Protein AF-A0A6M4H9U2-F1 (afdb_monomer_lite)

Secondary structure (DSSP, 8-state):
-HHHHHHHHHHHHHHHHHHTT---------PPPPPPP-PPPPPP----PPP---------PPPP-PPPPPP--------HHHHHHHHHHHHHHHHHHHHHHSTTT--SGGGGG-HHHHHHHHHHHHHTT-HHHHHHHHHHHHHH-S--HHHHHHHHHHHHHTT-HHHHHHHHHHHHHH-TT-TTHHHHHHHHHHHSTT-GGGTTS------------SSS---SS-----THHHHHHHHHHHHHHHHHHHTT--

InterPro domains:
  IPR019734 Tetratricopeptide repeat [PS50005] (115-148)

pLDDT: mean 75.55, std 18.14, range [43.56, 98.12]

Foldseek 3Di:
DVVVVVVVVVVVVVVVVVPPPPDDDDDDDDDDDDDDDPDDDDDDDDDDDDDDDDDDDDDDDDDDDDDDDDDDDDDDDDDVVVVVVVVVVVQVVQQVVCCVLPPPQANGLVSLQPVVSLLVSLVVCVVVVNLVSSLVSLVSSLVRYPDSVVSLLSSLVSCLVVLPLVVNVVSLVVCCVVCVPDPLNLVSLVSNCVSPPPPPSSVPRPPPPDPQPDDDDDDDDDDSDPDPPDCVVVVVVVVVVVVVVVVVVVVPVD

Organism: NCBI:txid2732487

Sequence (254 aa):
MQHLILLVTMGLLVWSLYREHGRQEVSSAKPAARPQPRVKAPAKAQPKAAPLQFQAKAPVAAAPTVAPPAPRVAAAAAPAAAAAKGDGMRTQLRDRYIAARFPGTVPSAAAFADTEGIVTIARLLFEEDRYDDAQELLQLAISLAPSPRPLELERLEITYLRRDADRYVMLARQFRDANPESREWEDIARLGRALAPGNVLFASGRNADRPHEHYGPWPHTPNWIHASWDLTNEVLATEFHQAMRDERQQGAVS

Radius of gyration: 30.15 Å; chains: 1; bounding box: 54×91×66 Å

Structure (mmCIF, N/CA/C/O backbone):
data_AF-A0A6M4H9U2-F1
#
_entry.id   AF-A0A6M4H9U2-F1
#
loop_
_atom_site.group_PDB
_atom_site.id
_atom_site.type_symbol
_atom_site.label_atom_id
_atom_site.label_alt_id
_atom_site.label_comp_id
_atom_site.label_asym_id
_atom_site.label_entity_id
_atom_site.label_seq_id
_atom_site.pdbx_PDB_ins_code
_atom_site.Cartn_x
_atom_site.Cartn_y
_atom_site.Cartn_z
_atom_site.occupancy
_atom_site.B_iso_or_equiv
_atom_site.auth_seq_id
_atom_site.auth_comp_id
_atom_site.auth_asym_id
_atom_site.auth_atom_id
_atom_site.pdbx_PDB_model_num
ATOM 1 N N . MET A 1 1 ? 15.610 40.217 -10.142 1.00 52.66 1 MET A N 1
ATOM 2 C CA . MET A 1 1 ? 15.316 40.111 -8.692 1.00 52.66 1 MET A CA 1
ATOM 3 C C . MET A 1 1 ? 14.012 40.793 -8.271 1.00 52.66 1 MET A C 1
ATOM 5 O O . MET A 1 1 ? 13.264 40.156 -7.547 1.00 52.66 1 MET A O 1
ATOM 9 N N . GLN A 1 2 ? 13.681 42.014 -8.719 1.00 49.41 2 GLN A N 1
ATOM 10 C CA . GLN A 1 2 ? 12.483 42.744 -8.242 1.00 49.41 2 GLN A CA 1
ATOM 11 C C . GLN A 1 2 ? 11.140 41.989 -8.381 1.00 49.41 2 GLN A C 1
ATOM 13 O O . GLN A 1 2 ? 10.320 42.056 -7.471 1.00 49.41 2 GLN A O 1
ATOM 18 N N . HIS A 1 3 ? 10.928 41.206 -9.448 1.00 50.88 3 HIS A N 1
ATOM 19 C CA . HIS A 1 3 ? 9.675 40.452 -9.639 1.00 50.88 3 HIS A CA 1
ATOM 20 C C . HIS A 1 3 ? 9.406 39.359 -8.588 1.00 50.88 3 HIS A C 1
ATOM 22 O O . HIS A 1 3 ? 8.249 39.012 -8.374 1.00 50.88 3 HIS A O 1
ATOM 28 N N . LEU A 1 4 ? 10.433 38.840 -7.902 1.00 52.44 4 LEU A N 1
ATOM 29 C CA . LEU A 1 4 ? 10.242 37.806 -6.875 1.00 52.44 4 LEU A CA 1
ATOM 30 C C . LEU A 1 4 ? 9.614 38.382 -5.592 1.00 52.44 4 LEU A C 1
ATOM 32 O O . LEU A 1 4 ? 8.864 37.700 -4.904 1.00 52.44 4 LEU A O 1
ATOM 36 N N . ILE A 1 5 ? 9.893 39.655 -5.289 1.00 64.69 5 ILE A N 1
ATOM 37 C CA . ILE A 1 5 ? 9.441 40.328 -4.062 1.00 64.69 5 ILE A CA 1
ATOM 38 C C . ILE A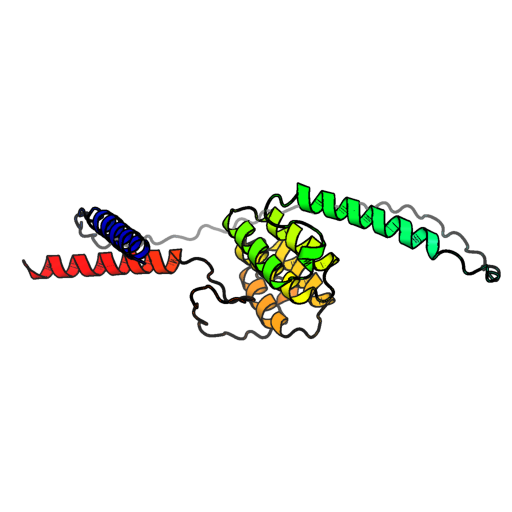 1 5 ? 7.929 40.613 -4.117 1.00 64.69 5 ILE A C 1
ATOM 40 O O . ILE A 1 5 ? 7.240 40.470 -3.111 1.00 64.69 5 ILE A O 1
ATOM 44 N N . LEU A 1 6 ? 7.399 40.949 -5.300 1.00 62.47 6 LEU A N 1
ATOM 45 C CA . LEU A 1 6 ? 5.976 41.261 -5.508 1.00 62.47 6 LEU A CA 1
ATOM 46 C C . LEU A 1 6 ? 5.038 40.050 -5.367 1.00 62.47 6 LEU A C 1
ATOM 48 O O . LEU A 1 6 ? 3.893 40.210 -4.952 1.00 62.47 6 LEU A O 1
ATOM 52 N N . LEU A 1 7 ? 5.506 38.839 -5.687 1.00 63.00 7 LEU A N 1
ATOM 53 C CA . LEU A 1 7 ? 4.701 37.622 -5.523 1.00 63.00 7 LEU A CA 1
ATOM 54 C C . LEU A 1 7 ? 4.552 37.227 -4.046 1.00 63.00 7 LEU A C 1
ATOM 56 O O . LEU A 1 7 ? 3.473 36.814 -3.625 1.00 63.00 7 LEU A O 1
ATOM 60 N N . VAL A 1 8 ? 5.605 37.416 -3.243 1.00 68.25 8 VAL A N 1
ATOM 61 C CA . VAL A 1 8 ? 5.580 37.117 -1.801 1.00 68.25 8 VAL A CA 1
ATOM 62 C C . VAL A 1 8 ? 4.642 38.069 -1.049 1.00 68.25 8 VAL A C 1
ATOM 64 O O . VAL A 1 8 ? 3.898 37.630 -0.172 1.00 68.25 8 VAL A O 1
ATOM 67 N N . THR A 1 9 ? 4.612 39.358 -1.405 1.00 71.19 9 THR A N 1
ATOM 68 C CA . THR A 1 9 ? 3.733 40.333 -0.737 1.00 71.19 9 THR A CA 1
ATOM 69 C C . THR A 1 9 ? 2.252 40.151 -1.079 1.00 71.19 9 THR A C 1
ATOM 71 O O . THR A 1 9 ? 1.417 40.329 -0.193 1.00 71.19 9 THR A O 1
ATOM 74 N N . MET A 1 10 ? 1.898 39.735 -2.304 1.00 67.25 10 MET A N 1
ATOM 75 C CA . MET A 1 10 ? 0.499 39.414 -2.633 1.00 67.25 10 MET A CA 1
ATOM 76 C C . MET A 1 10 ? -0.022 38.173 -1.897 1.00 67.25 10 MET A C 1
ATOM 78 O O . MET A 1 10 ? -1.156 38.195 -1.419 1.00 67.25 10 MET A O 1
ATOM 82 N N . GLY A 1 11 ? 0.791 37.119 -1.755 1.00 66.38 11 GLY A N 1
ATOM 83 C CA . GLY A 1 11 ? 0.380 35.900 -1.044 1.00 66.38 11 GLY A CA 1
ATOM 84 C C . GLY A 1 11 ? 0.006 36.156 0.422 1.00 66.38 11 GLY A C 1
ATOM 85 O O . GLY A 1 11 ? -1.010 35.657 0.905 1.00 66.38 11 GLY A O 1
ATOM 86 N N . LEU A 1 12 ? 0.778 37.003 1.111 1.00 69.31 12 LEU A N 1
ATOM 87 C CA . LEU A 1 12 ? 0.527 37.375 2.508 1.00 69.31 12 LEU A CA 1
ATOM 88 C C . LEU A 1 12 ? -0.763 38.193 2.691 1.00 69.31 12 LEU A C 1
ATOM 90 O O . LEU A 1 12 ? -1.479 37.994 3.671 1.00 69.31 12 LEU A O 1
ATOM 94 N N . LEU A 1 13 ? -1.093 39.074 1.741 1.00 68.75 13 LEU A N 1
ATOM 95 C CA . LEU A 1 13 ? -2.306 39.900 1.790 1.00 68.75 13 LEU A CA 1
ATOM 96 C C . LEU A 1 13 ? -3.590 39.073 1.612 1.00 68.75 13 LEU A C 1
ATOM 98 O O . LEU A 1 13 ? -4.557 39.276 2.346 1.00 68.75 13 LEU A O 1
ATOM 102 N N . VAL A 1 14 ? -3.584 38.104 0.690 1.00 70.25 14 VAL A N 1
ATOM 103 C CA . VAL A 1 14 ? -4.721 37.187 0.483 1.00 70.25 14 VAL A CA 1
ATOM 104 C C . VAL A 1 14 ? -4.928 36.283 1.703 1.00 70.25 14 VAL A C 1
ATOM 106 O O . VAL A 1 14 ? -6.061 36.091 2.141 1.00 70.25 14 VAL A O 1
ATOM 109 N N . TRP A 1 15 ? -3.843 35.781 2.303 1.00 65.69 15 TRP A N 1
ATOM 110 C CA . TRP A 1 15 ? -3.923 34.946 3.505 1.00 65.69 15 TRP A CA 1
ATOM 111 C C . TRP A 1 15 ? -4.433 35.714 4.736 1.00 65.69 15 TRP A C 1
ATOM 113 O O . TRP A 1 15 ? -5.201 35.163 5.525 1.00 65.69 15 TRP A O 1
ATOM 123 N N . SER A 1 16 ? -4.077 36.998 4.874 1.00 68.94 16 SER A N 1
ATOM 124 C CA . SER A 1 16 ? -4.585 37.850 5.958 1.00 68.94 16 SER A CA 1
ATOM 125 C C . SER A 1 16 ? -6.103 38.039 5.879 1.00 68.94 16 SER A C 1
ATOM 127 O O . SER A 1 16 ? -6.790 37.870 6.883 1.00 68.94 16 SER A O 1
ATOM 129 N N . LEU A 1 17 ? -6.640 38.328 4.688 1.00 63.38 17 LEU A N 1
ATOM 130 C CA . LEU A 1 17 ? -8.075 38.582 4.496 1.00 63.38 17 LEU A CA 1
ATOM 131 C C . LEU A 1 17 ? -8.948 37.336 4.711 1.00 63.38 17 LEU A C 1
ATOM 133 O O . LEU A 1 17 ? -10.083 37.454 5.167 1.00 63.38 17 LEU A O 1
ATOM 137 N N . TYR A 1 18 ? -8.429 36.136 4.431 1.00 66.50 18 TYR A N 1
ATOM 138 C CA . TYR A 1 18 ? -9.185 34.892 4.628 1.00 66.50 18 TYR A CA 1
ATOM 139 C C . TYR A 1 18 ? -9.346 34.510 6.110 1.00 66.50 18 TYR A C 1
ATOM 141 O O . TYR A 1 18 ? -10.274 33.791 6.478 1.00 66.50 18 TYR A O 1
ATOM 149 N N . ARG A 1 19 ? -8.452 34.994 6.982 1.00 63.16 19 ARG A N 1
ATOM 150 C CA . ARG A 1 19 ? -8.418 34.636 8.408 1.00 63.16 19 ARG A CA 1
ATOM 151 C C . ARG A 1 19 ? -9.437 35.398 9.263 1.00 63.16 19 ARG A C 1
ATOM 153 O O . ARG A 1 19 ? -9.793 34.932 10.342 1.00 63.16 19 ARG A O 1
ATOM 160 N N . GLU A 1 20 ? -9.897 36.557 8.802 1.00 52.38 20 GLU A N 1
ATOM 161 C CA . GLU A 1 20 ? -10.636 37.522 9.630 1.00 52.38 20 GLU A CA 1
ATOM 162 C C . GLU A 1 20 ? -12.164 37.298 9.638 1.00 52.38 20 GLU A C 1
ATOM 164 O O . GLU A 1 20 ? -12.862 37.787 10.520 1.00 52.38 20 GLU A O 1
ATOM 169 N N . HIS A 1 21 ? -12.694 36.494 8.707 1.00 58.19 21 HIS A N 1
ATOM 170 C CA . HIS A 1 21 ? -14.138 36.243 8.558 1.00 58.19 21 HIS A CA 1
ATOM 171 C C . HIS A 1 21 ? -14.695 35.039 9.350 1.00 58.19 21 HIS A C 1
ATOM 173 O O . HIS A 1 21 ? -15.897 34.787 9.309 1.00 58.19 21 HIS A O 1
ATOM 179 N N . GLY A 1 22 ? -13.856 34.291 10.076 1.00 48.19 22 GLY A N 1
ATOM 180 C CA . GLY A 1 22 ? -14.219 32.995 10.676 1.00 48.19 22 GLY A CA 1
ATOM 181 C C . GLY A 1 22 ? -14.873 33.009 12.068 1.00 48.19 22 GLY A C 1
ATOM 182 O O . GLY A 1 22 ? -15.027 31.941 12.654 1.00 48.19 22 GLY A O 1
ATOM 183 N N . ARG A 1 23 ? -15.218 34.172 12.644 1.00 45.62 23 ARG A N 1
ATOM 184 C CA . ARG A 1 23 ? -15.763 34.277 14.016 1.00 45.62 23 ARG A CA 1
ATOM 185 C C . ARG A 1 23 ? -17.111 35.005 14.061 1.00 45.62 23 ARG A C 1
ATOM 187 O O . ARG A 1 23 ? -17.163 36.230 14.119 1.00 45.62 23 ARG A O 1
ATOM 194 N N . GLN A 1 24 ? -18.194 34.232 14.122 1.00 43.56 24 GLN A N 1
ATOM 195 C CA . GLN A 1 24 ? -19.463 34.656 14.722 1.00 43.56 24 GLN A CA 1
ATOM 196 C C . GLN A 1 24 ? -19.909 33.626 15.763 1.00 43.56 24 GLN A C 1
ATOM 198 O O . GLN A 1 24 ? -19.652 32.431 15.626 1.00 43.56 24 GLN A O 1
ATOM 203 N N . GLU A 1 25 ? -20.501 34.123 16.845 1.00 52.88 25 GLU A N 1
ATOM 204 C CA . GLU A 1 25 ? -20.667 33.397 18.104 1.00 52.88 25 GLU A CA 1
ATOM 205 C C . GLU A 1 25 ? -21.877 32.452 18.096 1.00 52.88 25 GLU A C 1
ATOM 207 O O . GLU A 1 25 ? -22.944 32.792 17.583 1.00 52.88 25 GLU A O 1
ATOM 212 N N . VAL A 1 26 ? -21.746 31.297 18.757 1.00 53.59 26 VAL A N 1
ATOM 213 C CA . VAL A 1 26 ? -22.886 30.441 19.117 1.00 53.59 26 VAL A CA 1
ATOM 214 C C . VAL A 1 26 ? -23.050 30.471 20.635 1.00 53.59 26 VAL A C 1
ATOM 216 O O . VAL A 1 26 ? -22.169 30.049 21.375 1.00 53.59 26 VAL A O 1
ATOM 219 N N . SER A 1 27 ? -24.180 31.011 21.091 1.00 55.47 27 SER A N 1
ATOM 220 C CA . SER A 1 27 ? -24.455 31.309 22.502 1.00 55.47 27 SER A CA 1
ATOM 221 C C . SER A 1 27 ? -24.623 30.048 23.371 1.00 55.47 27 SER A C 1
ATOM 223 O O . SER A 1 27 ? -25.424 29.164 23.053 1.00 55.47 27 SER A O 1
ATOM 225 N N . SER A 1 28 ? -23.901 29.982 24.495 1.00 46.66 28 SER A N 1
ATOM 226 C CA . SER A 1 28 ? -23.882 28.836 25.416 1.00 46.66 28 SER A CA 1
ATOM 227 C C . SER A 1 28 ? -25.187 28.682 26.217 1.00 46.66 28 SER A C 1
ATOM 229 O O . SER A 1 28 ? -25.465 29.433 27.154 1.00 46.66 28 SER A O 1
ATOM 231 N N . ALA A 1 29 ? -25.966 27.635 25.923 1.00 53.38 29 ALA A N 1
ATOM 232 C CA . ALA A 1 29 ? -27.107 27.222 26.742 1.00 53.38 29 ALA A CA 1
ATOM 233 C C . ALA A 1 29 ? -26.699 26.144 27.768 1.00 53.38 29 ALA A C 1
ATOM 235 O O . ALA A 1 29 ? -26.270 25.051 27.407 1.00 53.38 29 ALA A O 1
ATOM 236 N N . LYS A 1 30 ? -26.866 26.439 29.063 1.00 63.97 30 LYS A N 1
ATOM 237 C CA . LYS A 1 30 ? -26.451 25.595 30.202 1.00 63.97 30 LYS A CA 1
ATOM 238 C C . LYS A 1 30 ? -27.239 24.267 30.285 1.00 63.97 30 LYS A C 1
ATOM 240 O O . LYS A 1 30 ? -28.425 24.308 30.620 1.00 63.97 30 LYS A O 1
ATOM 245 N N . PRO A 1 31 ? -26.622 23.084 30.080 1.00 52.78 31 PRO A N 1
ATOM 246 C CA . PRO A 1 31 ? -27.330 21.810 30.179 1.00 52.78 31 PRO A CA 1
ATOM 247 C C . PRO A 1 31 ? -27.487 21.360 31.641 1.00 52.78 31 PRO A C 1
ATOM 249 O O . PRO A 1 31 ? -26.519 21.255 32.395 1.00 52.78 31 PRO A O 1
ATOM 252 N N . ALA A 1 32 ? -28.722 21.060 32.045 1.00 59.41 32 ALA A N 1
ATOM 253 C CA . ALA A 1 32 ? -29.024 20.477 33.351 1.00 59.41 32 ALA A CA 1
ATOM 254 C C . ALA A 1 32 ? -28.696 18.970 33.397 1.00 59.41 32 ALA A C 1
ATOM 256 O O . ALA A 1 32 ? -28.807 18.262 32.394 1.00 59.41 32 ALA A O 1
ATOM 257 N N . ALA A 1 33 ? -28.327 18.468 34.579 1.00 58.69 33 ALA A N 1
ATOM 258 C CA . ALA A 1 33 ? -27.963 17.067 34.785 1.00 58.69 33 ALA A CA 1
ATOM 259 C C . ALA A 1 33 ? -29.121 16.110 34.438 1.00 58.69 33 ALA A C 1
ATOM 261 O O . ALA A 1 33 ? -30.217 16.213 34.990 1.00 58.69 33 ALA A O 1
ATOM 262 N N . ARG A 1 34 ? -28.867 15.150 33.539 1.00 59.22 34 ARG A N 1
ATOM 263 C CA . ARG A 1 34 ? -29.863 14.171 33.080 1.00 59.22 34 ARG A CA 1
ATOM 264 C C . ARG A 1 34 ? -29.696 12.841 33.838 1.00 59.22 34 ARG A C 1
ATOM 266 O O . ARG A 1 34 ? -28.593 12.296 33.832 1.00 59.22 34 ARG A O 1
ATOM 273 N N . PRO A 1 35 ? -30.746 12.290 34.476 1.00 58.34 35 PRO A N 1
ATOM 274 C CA . PRO A 1 35 ? -30.651 11.011 35.180 1.00 58.34 35 PRO A CA 1
ATOM 275 C C . PRO A 1 35 ? -30.477 9.843 34.196 1.00 58.34 35 PRO A C 1
ATOM 277 O O . PRO A 1 35 ? -31.103 9.817 33.134 1.00 58.34 35 PRO A O 1
ATOM 280 N N . GLN A 1 36 ? -29.644 8.860 34.553 1.00 52.31 36 GLN A N 1
ATOM 281 C CA . GLN A 1 36 ? -29.391 7.695 33.699 1.00 52.31 36 GLN A CA 1
ATOM 282 C C . GLN A 1 36 ? -30.606 6.745 33.644 1.00 52.31 36 GLN A C 1
ATOM 284 O O . GLN A 1 36 ? -31.145 6.380 34.695 1.00 52.31 36 GLN A O 1
ATOM 289 N N . PRO A 1 37 ? -31.017 6.267 32.454 1.00 58.91 37 PRO A N 1
ATOM 290 C CA . PRO A 1 37 ? -32.046 5.243 32.333 1.00 58.91 37 PRO A CA 1
ATOM 291 C C . PRO A 1 37 ? -31.487 3.861 32.702 1.00 58.91 37 PRO A C 1
ATOM 293 O O . PRO A 1 37 ? -30.583 3.328 32.061 1.00 58.91 37 PRO A O 1
ATOM 296 N N . ARG A 1 38 ? -32.072 3.244 33.733 1.00 56.81 38 ARG A N 1
ATOM 297 C CA . ARG A 1 38 ? -31.748 1.887 34.194 1.00 56.81 38 ARG A CA 1
ATOM 298 C C . ARG A 1 38 ? -32.278 0.842 33.201 1.00 56.81 38 ARG A C 1
ATOM 300 O O . ARG A 1 38 ? -33.416 0.388 33.327 1.00 56.81 38 ARG A O 1
ATOM 307 N N . VAL A 1 39 ? -31.465 0.466 32.212 1.00 58.78 39 VAL A N 1
ATOM 308 C CA . VAL A 1 39 ? -31.843 -0.520 31.184 1.00 58.78 39 VAL A CA 1
ATOM 309 C C . VAL A 1 39 ? -32.007 -1.910 31.813 1.00 58.78 39 VAL A C 1
ATOM 311 O O . VAL A 1 39 ? -31.070 -2.468 32.381 1.00 58.78 39 VAL A O 1
ATOM 314 N N . LYS A 1 40 ? -33.215 -2.477 31.720 1.00 60.28 40 LYS A N 1
ATOM 315 C CA . LYS A 1 40 ? -33.496 -3.870 32.102 1.00 60.28 40 LYS A CA 1
ATOM 316 C C . LYS A 1 40 ? -33.086 -4.800 30.958 1.00 60.28 40 LYS A C 1
ATOM 318 O O . LYS A 1 40 ? -33.445 -4.546 29.812 1.00 60.28 40 LYS A O 1
ATOM 323 N N . ALA A 1 41 ? -32.381 -5.883 31.273 1.00 54.72 41 ALA A N 1
ATOM 324 C CA . ALA A 1 41 ? -31.979 -6.883 30.286 1.00 54.72 41 ALA A CA 1
ATOM 325 C C . ALA A 1 41 ? -33.194 -7.667 29.737 1.00 54.72 41 ALA A C 1
ATOM 327 O O . ALA A 1 41 ? -33.978 -8.185 30.539 1.00 54.72 41 ALA A O 1
ATOM 328 N N . PRO A 1 42 ? -33.356 -7.801 28.406 1.00 59.78 42 PRO A N 1
ATOM 329 C CA . PRO A 1 42 ? -34.305 -8.734 27.807 1.00 59.78 42 PRO A CA 1
ATOM 330 C C . PRO A 1 42 ? -33.747 -10.167 27.758 1.00 59.78 42 PRO A C 1
ATOM 332 O O . PRO A 1 42 ? -32.539 -10.403 27.809 1.00 59.78 42 PRO A O 1
ATOM 335 N N . ALA A 1 43 ? -34.659 -11.137 27.700 1.00 51.88 43 ALA A N 1
ATOM 336 C CA . ALA A 1 43 ? -34.375 -12.554 27.905 1.00 51.88 43 ALA A CA 1
ATOM 337 C C . ALA A 1 43 ? -33.720 -13.264 26.704 1.00 51.88 43 ALA A C 1
ATOM 339 O O . ALA A 1 43 ? -33.822 -12.844 25.553 1.00 51.88 43 ALA A O 1
ATOM 340 N N . LYS A 1 44 ? -33.098 -14.413 26.997 1.00 56.03 44 LYS A N 1
ATOM 341 C CA . LYS A 1 44 ? -32.548 -15.359 26.016 1.00 56.03 44 LYS A CA 1
ATOM 342 C C . LYS A 1 44 ? -33.643 -15.879 25.074 1.00 56.03 44 LYS A C 1
ATOM 344 O O . LYS A 1 44 ? -34.603 -16.484 25.543 1.00 56.03 44 LYS A O 1
ATOM 349 N N . ALA A 1 45 ? -33.420 -15.779 23.766 1.00 53.34 45 ALA A N 1
ATOM 350 C CA . ALA A 1 45 ? -34.129 -16.560 22.755 1.00 53.34 45 ALA A CA 1
ATOM 351 C C . ALA A 1 45 ? -33.100 -17.324 21.905 1.00 53.34 45 ALA A C 1
ATOM 353 O O . ALA A 1 45 ? -32.335 -16.719 21.160 1.00 53.34 45 ALA A O 1
ATOM 354 N N . GLN A 1 46 ? -33.050 -18.652 22.048 1.00 55.72 46 GLN A N 1
ATOM 355 C CA . GLN A 1 46 ? -32.230 -19.524 21.201 1.00 55.72 46 GLN A CA 1
ATOM 356 C C . GLN A 1 46 ? -33.052 -19.986 19.986 1.00 55.72 46 GLN A C 1
ATOM 358 O O . GLN A 1 46 ? -34.030 -20.711 20.177 1.00 55.72 46 GLN A O 1
ATOM 363 N N . PRO A 1 47 ? -32.664 -19.653 18.742 1.00 58.44 47 PRO A N 1
ATOM 364 C CA . PRO A 1 47 ? -33.203 -20.319 17.565 1.00 58.44 47 PRO A CA 1
ATOM 365 C C . PRO A 1 47 ? -32.555 -21.704 17.411 1.00 58.44 47 PRO A C 1
ATOM 367 O O . PRO A 1 47 ? -31.346 -21.841 17.221 1.00 58.44 47 PRO A O 1
ATOM 370 N N . LYS A 1 48 ? -33.376 -22.754 17.489 1.00 60.19 48 LYS A N 1
ATOM 371 C CA . LYS A 1 48 ? -32.972 -24.151 17.285 1.00 60.19 48 LYS A CA 1
ATOM 372 C C . LYS A 1 48 ? -32.820 -24.436 15.784 1.00 60.19 48 LYS A C 1
ATOM 374 O O . LYS A 1 48 ? -33.777 -24.851 15.137 1.00 60.19 48 LYS A O 1
ATOM 379 N N . ALA A 1 49 ? -31.631 -24.199 15.231 1.00 53.62 49 ALA A N 1
ATOM 380 C CA . ALA A 1 49 ? -31.326 -24.531 13.839 1.00 53.62 49 ALA A CA 1
ATOM 381 C C . ALA A 1 49 ? -31.310 -26.058 13.621 1.00 53.62 49 ALA A C 1
ATOM 383 O O . ALA A 1 49 ? -30.700 -26.800 14.393 1.00 53.62 49 ALA A O 1
ATOM 384 N N . ALA A 1 50 ? -31.991 -26.528 12.573 1.00 65.75 50 ALA A N 1
ATOM 385 C CA . ALA A 1 50 ? -32.015 -27.938 12.191 1.00 65.75 50 ALA A CA 1
ATOM 386 C C . ALA A 1 50 ? -30.765 -28.316 11.365 1.00 65.75 50 ALA A C 1
ATOM 388 O O . ALA A 1 50 ? -30.291 -27.494 10.578 1.00 65.75 50 ALA A O 1
ATOM 389 N N . PRO A 1 51 ? -30.232 -29.546 11.495 1.00 64.12 51 PRO A N 1
ATOM 390 C CA . PRO A 1 51 ? -29.070 -29.979 10.726 1.00 64.12 51 PRO A CA 1
ATOM 391 C C . PRO A 1 51 ? -29.441 -30.282 9.265 1.00 64.12 51 PRO A C 1
ATOM 393 O O . PRO A 1 51 ? -30.191 -31.217 8.983 1.00 64.12 51 PRO A O 1
ATOM 396 N N . LEU A 1 52 ? -28.859 -29.530 8.328 1.00 57.94 52 LEU A N 1
ATOM 397 C CA . LEU A 1 52 ? -28.880 -29.861 6.901 1.00 57.94 52 LEU A CA 1
ATOM 398 C C . LEU A 1 52 ? -27.939 -31.044 6.632 1.00 57.94 52 LEU A C 1
ATOM 400 O O . LEU A 1 52 ? -26.717 -30.899 6.658 1.00 57.94 52 LEU A O 1
ATOM 404 N N . GLN A 1 53 ? -28.506 -32.221 6.363 1.00 62.19 53 GLN A N 1
ATOM 405 C CA . GLN A 1 53 ? -27.737 -33.399 5.960 1.00 62.19 53 GLN A CA 1
ATOM 406 C C . GLN A 1 53 ? -27.380 -33.326 4.468 1.00 62.19 53 GLN A C 1
ATOM 408 O O . GLN A 1 53 ? -28.208 -33.618 3.607 1.00 62.19 53 GLN A O 1
ATOM 413 N N . PHE A 1 54 ? -26.131 -32.983 4.153 1.00 53.47 54 PHE A N 1
ATOM 414 C CA . PHE A 1 54 ? -25.590 -33.131 2.801 1.00 53.47 54 PHE A CA 1
ATOM 415 C C . PHE A 1 54 ? -25.178 -34.589 2.548 1.00 53.47 54 PHE A C 1
ATOM 417 O O . PHE A 1 54 ? -24.153 -35.051 3.048 1.00 53.47 54 PHE A O 1
ATOM 424 N N . GLN A 1 55 ? -25.953 -35.316 1.738 1.00 59.09 55 GLN A N 1
ATOM 425 C CA . GLN A 1 55 ? -25.537 -36.623 1.220 1.00 59.09 55 GLN A CA 1
ATOM 426 C C . GLN A 1 55 ? -24.511 -36.448 0.091 1.00 59.09 55 GLN A C 1
ATOM 428 O O . GLN A 1 55 ? -24.865 -36.229 -1.067 1.00 59.09 55 GLN A O 1
ATOM 433 N N . ALA A 1 56 ? -23.225 -36.581 0.418 1.00 55.22 56 ALA A N 1
ATOM 434 C CA . ALA A 1 56 ? -22.158 -36.648 -0.574 1.00 55.22 56 ALA A CA 1
ATOM 435 C C . ALA A 1 56 ? -22.122 -38.040 -1.237 1.00 55.22 56 ALA A C 1
ATOM 437 O O . ALA A 1 56 ? -21.549 -38.990 -0.703 1.00 55.22 56 ALA A O 1
ATOM 438 N N . LYS A 1 57 ? -22.732 -38.170 -2.420 1.00 64.38 57 LYS A N 1
ATOM 439 C CA . LYS A 1 57 ? -22.658 -39.388 -3.242 1.00 64.38 57 LYS A CA 1
ATOM 440 C C . LYS A 1 57 ? -21.349 -39.402 -4.039 1.00 64.38 57 LYS A C 1
ATOM 442 O O . LYS A 1 57 ? -21.268 -38.796 -5.103 1.00 64.38 57 LYS A O 1
ATOM 447 N N . ALA A 1 58 ? -20.332 -40.092 -3.528 1.00 60.88 58 ALA A N 1
ATOM 448 C CA . ALA A 1 58 ? -19.043 -40.231 -4.204 1.00 60.88 58 ALA A CA 1
ATOM 449 C C . ALA A 1 58 ? -19.123 -41.195 -5.412 1.00 60.88 58 ALA A C 1
ATOM 451 O O . ALA A 1 58 ? -19.524 -42.349 -5.234 1.00 60.88 58 ALA A O 1
ATOM 452 N N . PRO A 1 59 ? -18.711 -40.784 -6.626 1.00 65.56 59 PRO A N 1
ATOM 453 C CA . PRO A 1 59 ? -18.401 -41.713 -7.704 1.00 65.56 59 PRO A CA 1
ATOM 454 C C . PRO A 1 59 ? -16.969 -42.244 -7.537 1.00 65.56 59 PRO A C 1
ATOM 456 O O . PRO A 1 59 ? -16.000 -41.487 -7.573 1.00 65.56 59 PRO A O 1
ATOM 459 N N . VAL A 1 60 ? -16.829 -43.560 -7.379 1.00 63.88 60 VAL A N 1
ATOM 460 C CA . VAL A 1 60 ? -15.526 -44.239 -7.396 1.00 63.88 60 VAL A CA 1
ATOM 461 C C . VAL A 1 60 ? -15.022 -44.287 -8.840 1.00 63.88 60 VAL A C 1
ATOM 463 O O . VAL A 1 60 ? -15.457 -45.126 -9.626 1.00 63.88 60 VAL A O 1
ATOM 466 N N . ALA A 1 61 ? -14.118 -43.375 -9.200 1.00 60.72 61 ALA A N 1
ATOM 467 C CA . ALA A 1 61 ? -13.394 -43.423 -10.468 1.00 60.72 61 ALA A CA 1
ATOM 468 C C . ALA A 1 61 ? -12.133 -44.289 -10.314 1.00 60.72 61 ALA A C 1
ATOM 470 O O . ALA A 1 61 ? -11.330 -44.075 -9.406 1.00 60.72 61 ALA A O 1
ATOM 471 N N . ALA A 1 62 ? -11.974 -45.282 -11.190 1.00 61.75 62 ALA A N 1
ATOM 472 C CA . ALA A 1 62 ? -10.855 -46.219 -11.146 1.00 61.75 62 ALA A CA 1
ATOM 473 C C . ALA A 1 62 ? -9.511 -45.538 -11.462 1.00 61.75 62 ALA A C 1
ATOM 475 O O . ALA A 1 62 ? -9.427 -44.674 -12.336 1.00 61.75 62 ALA A O 1
ATOM 476 N N . ALA A 1 63 ? -8.449 -45.965 -10.777 1.00 55.84 63 ALA A N 1
ATOM 477 C CA . ALA A 1 63 ? -7.097 -45.479 -11.025 1.00 55.84 63 ALA A CA 1
ATOM 478 C C . ALA A 1 63 ? -6.554 -46.010 -12.371 1.00 55.84 63 ALA A C 1
ATOM 480 O O . ALA A 1 63 ? -6.571 -47.226 -12.585 1.00 55.84 63 ALA A O 1
ATOM 481 N N . PRO A 1 64 ? -6.033 -45.152 -13.268 1.00 61.84 64 PRO A N 1
ATOM 482 C CA . PRO A 1 64 ? -5.325 -45.607 -14.456 1.00 61.84 64 PRO A CA 1
ATOM 483 C C . PRO A 1 64 ? -3.916 -46.095 -14.091 1.00 61.84 64 PRO A C 1
ATOM 485 O O . PRO A 1 64 ? -3.120 -45.365 -13.499 1.00 61.84 64 PRO A O 1
ATOM 488 N N . THR A 1 65 ? -3.587 -47.325 -14.486 1.00 65.38 65 THR A N 1
ATOM 489 C CA . THR A 1 65 ? -2.239 -47.896 -14.363 1.00 65.38 65 THR A CA 1
ATOM 490 C C . THR A 1 65 ? -1.244 -47.100 -15.210 1.00 65.38 65 THR A C 1
ATOM 492 O O . THR A 1 65 ? -1.295 -47.139 -16.440 1.00 65.38 65 THR A O 1
ATOM 495 N N . VAL A 1 66 ? -0.318 -46.390 -14.564 1.00 60.78 66 VAL A N 1
ATOM 496 C CA . VAL A 1 66 ? 0.741 -45.632 -15.247 1.00 60.78 66 VAL A CA 1
ATOM 497 C C . VAL A 1 66 ? 1.864 -46.581 -15.671 1.00 60.78 66 VAL A C 1
ATOM 499 O O . VAL A 1 66 ? 2.509 -47.208 -14.833 1.00 60.78 66 VAL A O 1
ATOM 502 N N . ALA A 1 67 ? 2.105 -46.679 -16.979 1.00 73.75 67 ALA A N 1
ATOM 503 C CA . ALA A 1 67 ? 3.228 -47.429 -17.539 1.00 73.75 67 ALA A CA 1
ATOM 504 C C . ALA A 1 67 ? 4.574 -46.703 -17.300 1.00 73.75 67 ALA A C 1
ATOM 506 O O . ALA A 1 67 ? 4.609 -45.468 -17.303 1.00 73.75 67 ALA A O 1
ATOM 507 N N . PRO A 1 68 ? 5.694 -47.433 -17.124 1.00 68.56 68 PRO A N 1
ATOM 508 C CA . PRO A 1 68 ? 7.002 -46.826 -16.883 1.00 68.56 68 PRO A CA 1
ATOM 509 C C . PRO A 1 68 ? 7.506 -46.040 -18.114 1.00 68.56 68 PRO A C 1
ATOM 511 O O . PRO A 1 68 ? 7.447 -46.555 -19.234 1.00 68.56 68 PRO A O 1
ATOM 514 N N . PRO A 1 69 ? 8.024 -44.808 -17.942 1.00 62.12 69 PRO A N 1
ATOM 515 C CA . PRO A 1 69 ? 8.492 -43.989 -19.055 1.00 62.12 69 PRO A CA 1
AT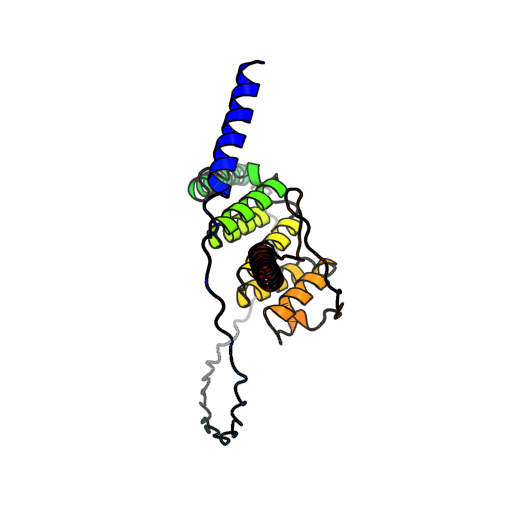OM 516 C C . PRO A 1 69 ? 9.848 -44.465 -19.599 1.00 62.12 69 PRO A C 1
ATOM 518 O O . PRO A 1 69 ? 10.801 -44.677 -18.852 1.00 62.12 69 PRO A O 1
ATOM 521 N N . ALA A 1 70 ? 9.946 -44.565 -20.926 1.00 67.44 70 ALA A N 1
ATOM 522 C CA . ALA A 1 70 ? 11.193 -44.840 -21.636 1.00 67.44 70 ALA A CA 1
ATOM 523 C C . ALA A 1 70 ? 12.218 -43.688 -21.484 1.00 67.44 70 ALA A C 1
ATOM 525 O O . ALA A 1 70 ? 11.818 -42.527 -21.327 1.00 67.44 70 ALA A O 1
ATOM 526 N N . PRO A 1 71 ? 13.536 -43.966 -21.566 1.00 63.19 71 PRO A N 1
ATOM 527 C CA . PRO A 1 71 ? 14.573 -42.945 -21.428 1.00 63.19 71 PRO A CA 1
ATOM 528 C C . PRO A 1 71 ? 14.478 -41.892 -22.542 1.00 63.19 71 PRO A C 1
ATOM 530 O O . PRO A 1 71 ? 14.621 -42.196 -23.726 1.00 63.19 71 PRO A O 1
ATOM 533 N N . ARG A 1 72 ? 14.258 -40.627 -22.160 1.00 61.28 72 ARG A N 1
ATOM 534 C CA . ARG A 1 72 ? 14.264 -39.497 -23.099 1.00 61.28 72 ARG A CA 1
ATOM 535 C C . ARG A 1 72 ? 15.688 -39.215 -23.571 1.00 61.28 72 ARG A C 1
ATOM 537 O O . ARG A 1 72 ? 16.524 -38.765 -22.792 1.00 61.28 72 ARG A O 1
ATOM 544 N N . VAL A 1 73 ? 15.933 -39.435 -24.859 1.00 58.44 73 VAL A N 1
ATOM 545 C CA . VAL A 1 73 ? 17.176 -39.036 -25.530 1.00 58.44 73 VAL A CA 1
ATOM 546 C C . VAL A 1 73 ? 17.281 -37.506 -25.521 1.00 58.44 73 VAL A C 1
ATOM 548 O O . VAL A 1 73 ? 16.318 -36.813 -25.848 1.00 58.44 73 VAL A O 1
ATOM 551 N N . ALA A 1 74 ? 18.438 -36.975 -25.122 1.00 58.88 74 ALA A N 1
ATOM 552 C CA . ALA A 1 74 ? 18.661 -35.538 -25.012 1.00 58.88 74 ALA A CA 1
ATOM 553 C C . ALA A 1 74 ? 18.686 -34.870 -26.399 1.00 58.88 74 ALA A C 1
ATOM 555 O O . ALA A 1 74 ? 19.593 -35.110 -27.194 1.00 58.88 74 ALA A O 1
ATOM 556 N N . ALA A 1 75 ? 17.704 -34.009 -26.676 1.00 55.31 75 ALA A N 1
ATOM 557 C CA . ALA A 1 75 ? 17.590 -33.286 -27.938 1.00 55.31 75 ALA A CA 1
ATOM 558 C C . ALA A 1 75 ? 17.912 -31.789 -27.771 1.00 55.31 75 ALA A C 1
ATOM 560 O O . ALA A 1 75 ? 17.137 -31.040 -27.187 1.00 55.31 75 ALA A O 1
ATOM 561 N N . ALA A 1 76 ? 19.055 -31.403 -28.345 1.00 53.09 76 ALA A N 1
ATOM 562 C CA . ALA A 1 76 ? 19.382 -30.105 -28.945 1.00 53.09 76 ALA A CA 1
ATOM 563 C C . ALA A 1 76 ? 19.057 -28.797 -28.183 1.00 53.09 76 ALA A C 1
ATOM 565 O O . ALA A 1 76 ? 17.923 -28.327 -28.105 1.00 53.09 76 ALA A O 1
ATOM 566 N N . ALA A 1 77 ? 20.121 -28.096 -27.784 1.00 57.44 77 ALA A N 1
ATOM 567 C CA . ALA A 1 77 ? 20.061 -26.705 -27.351 1.00 57.44 77 ALA A CA 1
ATOM 568 C C . ALA A 1 77 ? 19.800 -25.743 -28.532 1.00 57.44 77 ALA A C 1
ATOM 570 O O . ALA A 1 77 ? 20.734 -25.358 -29.231 1.00 57.44 77 ALA A O 1
ATOM 571 N N . ALA A 1 78 ? 18.546 -25.308 -28.722 1.00 58.81 78 ALA A N 1
ATOM 572 C CA . ALA A 1 78 ? 18.215 -24.122 -29.527 1.00 58.81 78 ALA A CA 1
ATOM 573 C C . ALA A 1 78 ? 16.844 -23.472 -29.184 1.00 58.81 78 ALA A C 1
ATOM 575 O O . ALA A 1 78 ? 15.867 -23.711 -29.893 1.00 58.81 78 ALA A O 1
ATOM 576 N N . PRO A 1 79 ? 16.748 -22.605 -28.148 1.00 53.06 79 PRO A N 1
ATOM 577 C CA . PRO A 1 79 ? 15.587 -21.706 -28.012 1.00 53.06 79 PRO A CA 1
ATOM 578 C C . PRO A 1 79 ? 15.907 -20.211 -27.771 1.00 53.06 79 PRO A C 1
ATOM 580 O O . PRO A 1 79 ? 14.990 -19.391 -27.738 1.00 53.06 79 PRO A O 1
ATOM 583 N N . ALA A 1 80 ? 17.179 -19.815 -27.620 1.00 56.94 80 ALA A N 1
ATOM 584 C CA . ALA A 1 80 ? 17.548 -18.477 -27.126 1.00 56.94 80 ALA A CA 1
ATOM 585 C C . ALA A 1 80 ? 17.087 -17.300 -28.020 1.00 56.94 80 ALA A C 1
ATOM 587 O O . ALA A 1 80 ? 16.590 -16.293 -27.518 1.00 56.94 80 ALA A O 1
ATOM 588 N N . ALA A 1 81 ? 17.205 -17.422 -29.347 1.00 56.09 81 ALA A N 1
ATOM 589 C CA . ALA A 1 81 ? 16.907 -16.320 -30.274 1.00 56.09 81 ALA A CA 1
ATOM 590 C C . ALA A 1 81 ? 15.400 -16.046 -30.471 1.00 56.09 81 ALA A C 1
ATOM 592 O O . ALA A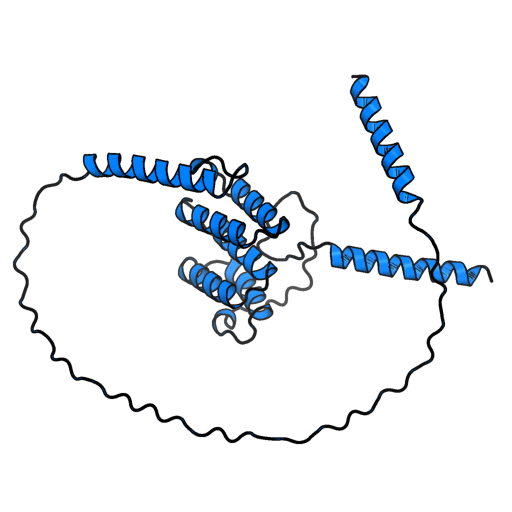 1 81 ? 15.019 -14.941 -30.861 1.00 56.09 81 ALA A O 1
ATOM 593 N N . ALA A 1 82 ? 14.537 -17.034 -30.208 1.00 57.97 82 ALA A N 1
ATOM 594 C CA . ALA A 1 82 ? 13.085 -16.868 -30.283 1.00 57.97 82 ALA A CA 1
ATOM 595 C C . ALA A 1 82 ? 12.524 -16.199 -29.015 1.00 57.97 82 ALA A C 1
ATOM 597 O O . ALA A 1 82 ? 11.644 -15.344 -29.119 1.00 57.97 82 ALA A O 1
ATOM 598 N N . ALA A 1 83 ? 13.080 -16.528 -27.841 1.00 60.00 83 ALA A N 1
ATOM 599 C CA . ALA A 1 83 ? 12.717 -15.903 -26.568 1.00 60.00 83 ALA A CA 1
ATOM 600 C C . ALA A 1 83 ? 12.933 -14.378 -26.600 1.00 60.00 83 ALA A C 1
ATOM 602 O O . ALA A 1 83 ? 11.991 -13.619 -26.373 1.00 60.00 83 ALA A O 1
ATOM 603 N N . ALA A 1 84 ? 14.119 -13.933 -27.036 1.00 62.88 84 ALA A N 1
ATOM 604 C CA . ALA A 1 84 ? 14.485 -12.514 -27.088 1.00 62.88 84 ALA A CA 1
ATOM 605 C C . ALA A 1 84 ? 13.513 -11.635 -27.908 1.00 62.88 84 ALA A C 1
ATOM 607 O O . ALA A 1 84 ? 13.267 -10.483 -27.553 1.00 62.88 84 ALA A O 1
ATOM 608 N N . LYS A 1 85 ? 12.915 -12.167 -28.988 1.00 68.12 85 LYS A N 1
ATOM 609 C CA . LYS A 1 85 ? 11.894 -11.441 -29.771 1.00 68.12 85 LYS A CA 1
ATOM 610 C C . LYS A 1 85 ? 10.545 -11.360 -29.048 1.00 68.12 85 LYS A C 1
ATOM 612 O O . LYS A 1 85 ? 9.858 -10.346 -29.159 1.00 68.12 85 LYS A O 1
ATOM 617 N N . GLY A 1 86 ? 10.171 -12.402 -28.304 1.00 77.00 86 GLY A N 1
ATOM 618 C CA . GLY A 1 86 ? 8.945 -12.420 -27.504 1.00 77.00 86 GLY A CA 1
ATOM 619 C C . GLY A 1 86 ? 8.980 -11.416 -26.348 1.00 77.00 86 GLY A C 1
ATOM 620 O O . GLY A 1 86 ? 7.984 -10.742 -26.087 1.00 77.00 86 GLY A O 1
ATOM 621 N N . ASP A 1 87 ? 10.133 -11.263 -25.697 1.00 82.19 87 ASP A N 1
ATOM 622 C CA . ASP A 1 87 ? 10.275 -10.395 -24.522 1.00 82.19 87 ASP A CA 1
ATOM 623 C C . ASP A 1 87 ? 10.228 -8.896 -24.867 1.00 82.19 87 ASP A C 1
ATOM 625 O O . ASP A 1 87 ? 9.688 -8.098 -24.093 1.00 82.19 87 ASP A O 1
ATOM 629 N N . GLY A 1 88 ? 10.664 -8.519 -26.076 1.00 87.94 88 GLY A N 1
ATOM 630 C CA . GLY A 1 88 ? 10.453 -7.175 -26.624 1.00 87.94 88 GLY A CA 1
ATOM 631 C C . GLY A 1 88 ? 8.966 -6.839 -26.804 1.00 87.94 88 GLY A C 1
ATOM 632 O O . GLY A 1 88 ? 8.498 -5.817 -26.304 1.00 87.94 88 GLY A O 1
ATOM 633 N N . MET A 1 89 ? 8.191 -7.730 -27.438 1.00 90.44 89 MET A N 1
ATOM 634 C CA . MET A 1 89 ? 6.747 -7.524 -27.636 1.00 90.44 89 MET A CA 1
ATOM 635 C C . MET A 1 89 ? 5.970 -7.516 -26.311 1.00 90.44 89 MET A C 1
ATOM 637 O O . MET A 1 89 ? 5.078 -6.690 -26.123 1.00 90.44 89 MET A O 1
ATOM 641 N N . ARG A 1 90 ? 6.328 -8.393 -25.363 1.00 88.25 90 ARG A N 1
ATOM 642 C CA . ARG A 1 90 ? 5.761 -8.395 -24.001 1.00 88.25 90 ARG A CA 1
ATOM 643 C C . ARG A 1 90 ? 6.032 -7.084 -23.269 1.00 88.25 90 ARG A C 1
ATOM 645 O O . ARG A 1 90 ? 5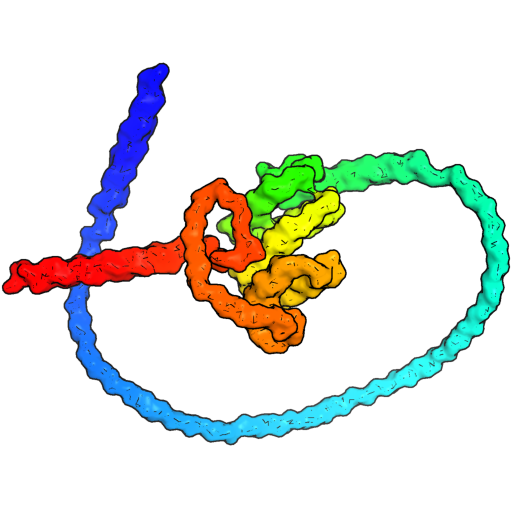.137 -6.564 -22.609 1.00 88.25 90 ARG A O 1
ATOM 652 N N . THR A 1 91 ? 7.239 -6.538 -23.405 1.00 89.19 91 THR A N 1
ATOM 653 C CA . THR A 1 91 ? 7.605 -5.250 -22.803 1.00 89.19 91 THR A CA 1
ATOM 654 C C . THR A 1 91 ? 6.815 -4.106 -23.428 1.00 89.19 91 THR A C 1
ATOM 656 O O . THR A 1 91 ? 6.154 -3.386 -22.691 1.00 89.19 91 THR A O 1
ATOM 659 N N . GLN A 1 92 ? 6.723 -4.033 -24.758 1.00 90.88 92 GLN A N 1
ATOM 660 C CA . GLN A 1 92 ? 5.916 -3.015 -25.440 1.00 90.88 92 GLN A CA 1
ATOM 661 C C . GLN A 1 92 ? 4.422 -3.071 -25.060 1.00 90.88 92 GLN A C 1
ATOM 663 O O . GLN A 1 92 ? 3.787 -2.033 -24.870 1.00 90.88 92 GLN A O 1
ATOM 668 N N . LEU A 1 93 ? 3.842 -4.271 -24.933 1.00 92.56 93 LEU A N 1
ATOM 669 C CA . LEU A 1 93 ? 2.452 -4.441 -24.490 1.00 92.56 93 LEU A CA 1
ATOM 670 C C . LEU A 1 93 ? 2.251 -3.984 -23.038 1.00 92.56 93 LEU A C 1
ATOM 672 O O . LEU A 1 93 ? 1.248 -3.335 -22.743 1.00 92.56 93 LEU A O 1
ATOM 676 N N . ARG A 1 94 ? 3.211 -4.288 -22.158 1.00 92.06 94 ARG A N 1
ATOM 677 C CA . ARG A 1 94 ? 3.241 -3.854 -20.756 1.00 92.06 94 ARG A CA 1
ATOM 678 C C . ARG A 1 94 ? 3.390 -2.336 -20.629 1.00 92.06 94 ARG A C 1
ATOM 680 O O . ARG A 1 94 ? 2.620 -1.735 -19.891 1.00 92.06 94 ARG A O 1
ATOM 687 N N . ASP A 1 95 ? 4.290 -1.709 -21.384 1.00 92.25 95 ASP A N 1
ATOM 688 C CA . ASP A 1 95 ? 4.448 -0.248 -21.413 1.00 92.25 95 ASP A CA 1
ATOM 689 C C . ASP A 1 95 ? 3.166 0.446 -21.883 1.00 92.25 95 ASP A C 1
ATOM 691 O O . ASP A 1 95 ? 2.692 1.382 -21.242 1.00 92.25 95 ASP A O 1
ATOM 695 N N . ARG A 1 96 ? 2.543 -0.061 -22.958 1.00 93.88 96 ARG A N 1
ATOM 696 C CA . ARG A 1 96 ? 1.260 0.462 -23.450 1.00 93.88 96 ARG A CA 1
ATOM 697 C C . ARG A 1 96 ? 0.137 0.294 -22.423 1.00 93.88 96 ARG A C 1
ATOM 699 O O . ARG A 1 96 ? -0.726 1.161 -22.333 1.00 93.88 96 ARG A O 1
ATOM 706 N N . TYR A 1 97 ? 0.134 -0.808 -21.673 1.00 93.94 97 TYR A N 1
ATOM 707 C CA . TYR A 1 97 ? -0.821 -1.030 -20.590 1.00 93.94 97 TYR A CA 1
ATOM 708 C C . TYR A 1 97 ? -0.622 -0.025 -19.451 1.00 93.94 97 TYR A C 1
ATOM 710 O O . TYR A 1 97 ? -1.574 0.652 -19.079 1.00 93.94 97 TYR A O 1
ATOM 718 N N . ILE A 1 98 ? 0.613 0.133 -18.965 1.00 93.69 98 ILE A N 1
ATOM 719 C CA . ILE A 1 98 ? 0.973 1.083 -17.902 1.00 93.69 98 ILE A CA 1
ATOM 720 C C . ILE A 1 98 ? 0.563 2.507 -18.294 1.00 93.69 98 ILE A C 1
ATOM 722 O O . ILE A 1 98 ? -0.174 3.148 -17.552 1.00 93.69 98 ILE A O 1
ATOM 726 N N . ALA A 1 99 ? 0.951 2.970 -19.486 1.00 92.00 99 ALA A N 1
ATOM 727 C CA . ALA A 1 99 ? 0.640 4.321 -19.955 1.00 92.00 99 ALA A CA 1
ATOM 728 C C . ALA A 1 99 ? -0.872 4.577 -20.128 1.00 92.00 99 ALA A C 1
ATOM 730 O O . ALA A 1 99 ? -1.331 5.701 -19.938 1.00 92.00 99 ALA A O 1
ATOM 731 N N . ALA A 1 100 ? -1.654 3.547 -20.476 1.00 94.25 100 ALA A N 1
ATOM 732 C CA . ALA A 1 100 ? -3.111 3.645 -20.579 1.00 94.25 100 ALA A CA 1
ATOM 733 C C . ALA A 1 100 ? -3.817 3.574 -19.213 1.00 94.25 100 ALA A C 1
ATOM 735 O O . ALA A 1 100 ? -4.874 4.179 -19.042 1.00 94.25 100 ALA A O 1
ATOM 736 N N . ARG A 1 101 ? -3.257 2.829 -18.253 1.00 93.81 101 ARG A N 1
ATOM 737 C CA . ARG A 1 101 ? -3.841 2.604 -16.924 1.00 93.81 101 ARG A CA 1
ATOM 738 C C . ARG A 1 101 ? -3.504 3.713 -15.924 1.00 93.81 101 ARG A C 1
ATOM 740 O O . ARG A 1 101 ? -4.345 4.046 -15.094 1.00 93.81 101 ARG A O 1
ATOM 747 N N . PHE A 1 102 ? -2.310 4.293 -16.040 1.00 94.50 102 PHE A N 1
ATOM 748 C CA . PHE A 1 102 ? -1.745 5.305 -15.142 1.00 94.50 102 PHE A CA 1
ATOM 749 C C . PHE A 1 102 ? -1.380 6.596 -15.906 1.00 94.50 102 PHE A C 1
ATOM 751 O O . PHE A 1 102 ? -0.212 6.998 -15.936 1.00 94.50 102 PHE A O 1
ATOM 758 N N . PRO A 1 103 ? -2.358 7.244 -16.575 1.00 92.44 103 PRO A N 1
ATOM 759 C CA . PRO A 1 103 ? -2.098 8.404 -17.419 1.00 92.44 103 PRO A CA 1
ATOM 760 C C . PRO A 1 103 ? -1.533 9.566 -16.595 1.00 92.44 103 PRO A C 1
ATOM 762 O O . PRO A 1 103 ? -2.117 9.986 -15.600 1.00 92.44 103 PRO A O 1
ATOM 765 N N . GLY A 1 104 ? -0.386 10.094 -17.025 1.00 89.81 104 GLY A N 1
ATOM 766 C CA . GLY A 1 104 ? 0.275 11.242 -16.396 1.00 89.81 104 GLY A CA 1
ATOM 767 C C . GLY A 1 104 ? 1.079 10.938 -15.127 1.00 89.81 104 GLY A C 1
ATOM 768 O O . GLY A 1 104 ? 1.909 11.764 -14.762 1.00 89.81 104 GLY A O 1
ATOM 769 N N . THR A 1 105 ? 0.906 9.773 -14.491 1.00 91.94 105 THR A N 1
ATOM 770 C CA . THR A 1 105 ? 1.651 9.409 -13.271 1.00 91.94 105 THR A CA 1
ATOM 771 C C . THR A 1 105 ? 2.846 8.499 -13.548 1.00 91.94 105 THR A C 1
ATOM 773 O O . THR A 1 105 ? 3.938 8.773 -13.056 1.00 91.94 105 THR A O 1
ATOM 776 N N . VAL A 1 106 ? 2.690 7.447 -14.365 1.00 91.00 106 VAL A N 1
ATOM 777 C CA . VAL A 1 106 ? 3.761 6.464 -14.627 1.00 91.00 106 VAL A CA 1
ATOM 778 C C . VAL A 1 106 ? 4.029 6.347 -16.133 1.00 91.00 106 VAL A C 1
ATOM 780 O O . VAL A 1 106 ? 3.223 5.760 -16.854 1.00 91.00 106 VAL A O 1
ATOM 783 N N . PRO A 1 107 ? 5.156 6.877 -16.651 1.00 82.88 107 PRO A N 1
ATOM 784 C CA . PRO A 1 107 ? 5.363 6.994 -18.096 1.00 82.88 107 PRO A CA 1
ATOM 785 C C . PRO A 1 107 ? 5.742 5.681 -18.803 1.00 82.88 107 PRO A C 1
ATOM 787 O O . PRO A 1 107 ? 5.540 5.568 -20.009 1.00 82.88 107 PRO A O 1
ATOM 790 N N . SER A 1 108 ? 6.333 4.703 -18.104 1.00 90.00 108 SER A N 1
ATOM 791 C CA . SER A 1 108 ? 6.740 3.404 -18.676 1.00 90.00 108 SER A CA 1
ATOM 792 C C . SER A 1 108 ? 7.095 2.380 -17.591 1.00 90.00 108 SER A C 1
ATOM 794 O O . SER A 1 108 ? 7.238 2.736 -16.420 1.00 90.00 108 SER A O 1
ATOM 796 N N . ALA A 1 109 ? 7.336 1.123 -17.976 1.00 89.88 109 ALA A N 1
ATOM 797 C CA . ALA A 1 109 ? 7.853 0.086 -17.085 1.00 89.88 109 ALA A CA 1
ATOM 798 C C . ALA A 1 109 ? 9.216 0.435 -16.456 1.00 89.88 109 ALA A C 1
ATOM 800 O O . ALA A 1 109 ? 9.535 -0.081 -15.388 1.00 89.88 109 ALA A O 1
ATOM 801 N N . ALA A 1 110 ? 10.012 1.316 -17.076 1.00 88.75 110 ALA A N 1
ATOM 802 C CA . ALA A 1 110 ? 11.297 1.749 -16.524 1.00 88.75 110 ALA A CA 1
ATOM 803 C C . ALA A 1 110 ? 11.145 2.593 -15.245 1.00 88.75 110 ALA A C 1
ATOM 805 O O . ALA A 1 110 ? 12.033 2.570 -14.396 1.00 88.75 110 ALA A O 1
ATOM 806 N N . ALA A 1 111 ? 10.012 3.283 -15.065 1.00 90.81 111 ALA A N 1
ATOM 807 C CA . ALA A 1 111 ? 9.738 4.063 -13.856 1.00 90.81 111 ALA A CA 1
ATOM 808 C C . ALA A 1 111 ? 9.618 3.185 -12.594 1.00 90.81 111 ALA A C 1
ATOM 810 O O . ALA A 1 111 ? 9.917 3.645 -11.500 1.00 90.81 111 ALA A O 1
ATOM 811 N N . PHE A 1 112 ? 9.279 1.899 -12.740 1.00 92.31 112 PHE A N 1
ATOM 812 C CA . PHE A 1 112 ? 9.209 0.949 -11.622 1.00 92.31 112 PHE A CA 1
ATOM 813 C C . PHE A 1 112 ? 10.577 0.555 -11.040 1.00 92.31 112 PHE A C 1
ATOM 815 O O . PHE A 1 112 ? 10.627 -0.154 -10.036 1.00 92.31 112 PHE A O 1
ATOM 822 N N . ALA A 1 113 ? 11.685 1.009 -11.637 1.00 91.44 113 ALA A N 1
ATOM 823 C CA . ALA A 1 113 ? 12.999 0.923 -11.005 1.00 91.44 113 ALA A CA 1
ATOM 824 C C . ALA A 1 113 ? 13.127 1.874 -9.796 1.00 91.44 113 ALA A C 1
ATOM 826 O O . ALA A 1 113 ? 13.872 1.570 -8.865 1.00 91.44 113 ALA A O 1
ATOM 827 N N . ASP A 1 114 ? 12.387 2.989 -9.784 1.00 92.00 114 ASP A N 1
ATOM 828 C CA . ASP A 1 114 ? 12.314 3.912 -8.650 1.00 92.00 114 ASP A CA 1
ATOM 829 C C . ASP A 1 114 ? 11.199 3.484 -7.685 1.00 92.00 114 ASP A C 1
ATOM 831 O O . ASP A 1 114 ? 10.027 3.829 -7.832 1.00 92.00 114 ASP A O 1
ATOM 835 N N . THR A 1 115 ? 11.576 2.689 -6.684 1.00 92.62 115 THR A N 1
ATOM 836 C CA . THR A 1 115 ? 10.635 2.168 -5.682 1.00 92.62 115 THR A CA 1
ATOM 837 C C . THR A 1 115 ? 9.996 3.280 -4.839 1.00 92.62 115 THR A C 1
ATOM 839 O O . THR A 1 115 ? 8.801 3.207 -4.561 1.00 92.62 115 THR A O 1
ATOM 842 N N . GLU A 1 116 ? 10.747 4.326 -4.480 1.00 89.94 116 GLU A N 1
ATOM 843 C CA . GLU A 1 116 ? 10.252 5.442 -3.656 1.00 89.94 116 GLU A CA 1
ATOM 844 C C . GLU A 1 116 ? 9.295 6.346 -4.450 1.00 89.94 116 GLU A C 1
ATOM 846 O O . GLU A 1 116 ? 8.251 6.765 -3.939 1.00 89.94 116 GLU A O 1
ATOM 851 N N . GLY A 1 117 ? 9.596 6.587 -5.731 1.00 91.38 117 GLY A N 1
ATOM 852 C CA . GLY A 1 117 ? 8.690 7.270 -6.653 1.00 91.38 117 GLY A CA 1
ATOM 853 C C . GLY A 1 117 ? 7.357 6.530 -6.809 1.00 91.38 117 GLY A C 1
ATOM 854 O O . GLY A 1 117 ? 6.294 7.142 -6.701 1.00 91.38 117 GLY A O 1
ATOM 855 N N . ILE A 1 118 ? 7.386 5.202 -6.973 1.00 94.75 118 ILE A N 1
ATOM 856 C CA . ILE A 1 118 ? 6.165 4.382 -7.050 1.00 94.75 118 ILE A CA 1
ATOM 857 C C . ILE A 1 118 ? 5.367 4.404 -5.738 1.00 94.75 118 ILE A C 1
ATOM 859 O O . ILE A 1 118 ? 4.143 4.521 -5.792 1.00 94.75 118 ILE A O 1
ATOM 863 N N . VAL A 1 119 ? 6.024 4.334 -4.575 1.00 92.62 119 VAL A N 1
ATOM 864 C CA . VAL A 1 119 ? 5.363 4.477 -3.263 1.00 92.62 119 VAL A CA 1
ATOM 865 C C . VAL A 1 119 ? 4.667 5.837 -3.151 1.00 92.62 119 VAL A C 1
ATOM 867 O O . VAL A 1 119 ? 3.495 5.902 -2.784 1.00 92.62 119 VAL A O 1
ATOM 870 N N . THR A 1 120 ? 5.344 6.915 -3.549 1.00 90.81 120 THR A N 1
ATOM 871 C CA . THR A 1 120 ? 4.785 8.277 -3.538 1.00 90.81 120 THR A CA 1
ATOM 872 C C . THR A 1 120 ? 3.552 8.389 -4.444 1.00 90.81 120 THR A C 1
ATOM 874 O O . THR A 1 120 ? 2.532 8.939 -4.034 1.00 90.81 120 THR A O 1
ATOM 877 N N . ILE A 1 121 ? 3.596 7.811 -5.651 1.00 93.69 121 ILE A N 1
ATOM 878 C CA . ILE A 1 121 ? 2.451 7.792 -6.576 1.00 93.69 121 ILE A CA 1
ATOM 879 C C . ILE A 1 121 ? 1.303 6.932 -6.024 1.00 93.69 121 ILE A C 1
ATOM 881 O O . ILE A 1 121 ? 0.145 7.319 -6.148 1.00 93.69 121 ILE A O 1
ATOM 885 N N . ALA A 1 122 ? 1.589 5.787 -5.397 1.00 95.12 122 ALA A N 1
ATOM 886 C CA . ALA A 1 122 ? 0.560 4.940 -4.793 1.00 95.12 122 ALA A CA 1
ATOM 887 C C . ALA A 1 122 ? -0.166 5.645 -3.633 1.00 95.12 122 ALA A C 1
ATOM 889 O O . ALA A 1 122 ? -1.385 5.514 -3.513 1.00 95.12 122 ALA A O 1
ATOM 890 N N . ARG A 1 123 ? 0.557 6.438 -2.829 1.00 91.69 123 ARG A N 1
ATOM 891 C CA . ARG A 1 123 ? -0.025 7.285 -1.775 1.00 91.69 123 ARG A CA 1
ATOM 892 C C . ARG A 1 123 ? -0.883 8.407 -2.352 1.00 91.69 123 ARG A C 1
ATOM 894 O O . ARG A 1 123 ? -2.026 8.538 -1.934 1.00 91.69 123 ARG A O 1
ATOM 901 N N . LEU A 1 124 ? -0.404 9.119 -3.374 1.00 90.94 124 LEU A N 1
ATOM 902 C CA . LEU A 1 124 ? -1.198 10.141 -4.069 1.00 90.94 124 LEU A CA 1
ATOM 903 C C . LEU A 1 124 ? -2.495 9.555 -4.661 1.00 90.94 124 LEU A C 1
ATOM 905 O O . LEU A 1 124 ? -3.565 10.128 -4.501 1.00 90.94 124 LEU A O 1
ATOM 909 N N . LEU A 1 125 ? -2.429 8.373 -5.283 1.00 94.38 125 LEU A N 1
ATOM 910 C CA . LEU A 1 125 ? -3.619 7.665 -5.769 1.00 94.38 125 LEU A CA 1
ATOM 911 C C . LEU A 1 125 ? -4.582 7.291 -4.630 1.00 94.38 125 LEU A C 1
ATOM 913 O O . LEU A 1 125 ? -5.793 7.327 -4.824 1.00 94.38 125 LEU A O 1
ATOM 917 N N . PHE A 1 126 ? -4.077 6.939 -3.446 1.00 93.38 126 PHE A N 1
ATOM 918 C CA . PHE A 1 126 ? -4.918 6.691 -2.273 1.00 93.38 126 PHE A CA 1
ATOM 919 C C . PHE A 1 126 ? -5.569 7.978 -1.733 1.00 93.38 126 PHE A C 1
ATOM 921 O O . PHE A 1 126 ? -6.754 7.949 -1.408 1.00 93.38 126 PHE A O 1
ATOM 928 N N . GLU A 1 127 ? -4.841 9.099 -1.699 1.00 89.56 127 GLU A N 1
ATOM 929 C CA . GLU A 1 127 ? -5.362 10.429 -1.335 1.00 89.56 127 GLU A CA 1
ATOM 930 C C . GLU A 1 127 ? -6.435 10.933 -2.322 1.00 89.56 127 GLU A C 1
ATOM 932 O O . GLU A 1 127 ? -7.384 11.596 -1.915 1.00 89.56 127 GLU A O 1
ATOM 937 N N . GLU A 1 128 ? -6.341 10.561 -3.604 1.00 92.69 128 GLU A N 1
ATOM 938 C CA . GLU A 1 128 ? -7.365 10.800 -4.638 1.00 92.69 128 GLU A CA 1
ATOM 939 C C . GLU A 1 128 ? -8.585 9.842 -4.553 1.00 92.69 128 GLU A C 1
ATOM 941 O O . GLU A 1 128 ? -9.373 9.773 -5.496 1.00 92.69 128 GLU A O 1
ATOM 946 N N . ASP A 1 129 ? -8.742 9.059 -3.474 1.00 93.88 129 ASP A N 1
ATOM 947 C CA . ASP A 1 129 ? -9.733 7.970 -3.311 1.00 93.88 129 ASP A CA 1
ATOM 948 C C . ASP A 1 129 ? -9.609 6.809 -4.337 1.00 93.88 129 ASP A C 1
ATOM 950 O O . ASP A 1 129 ? -10.417 5.871 -4.360 1.00 93.88 129 ASP A O 1
ATOM 954 N N . ARG A 1 130 ? -8.552 6.781 -5.160 1.00 95.75 130 ARG A N 1
ATOM 955 C CA . ARG A 1 130 ? -8.300 5.778 -6.218 1.00 95.75 130 ARG A CA 1
ATOM 956 C C . ARG A 1 130 ? -7.565 4.547 -5.681 1.00 95.75 130 ARG A C 1
ATOM 958 O O . ARG A 1 130 ? -6.560 4.087 -6.226 1.00 95.75 130 ARG A O 1
ATOM 965 N N . TYR A 1 131 ? -8.109 3.974 -4.609 1.00 95.44 131 TYR A N 1
ATOM 966 C CA . TYR A 1 131 ? -7.541 2.835 -3.880 1.00 95.44 131 TYR A CA 1
ATOM 967 C C . TYR A 1 131 ? -7.189 1.624 -4.768 1.00 95.44 131 TYR A C 1
ATOM 969 O O . TYR A 1 131 ? -6.108 1.051 -4.619 1.00 95.44 131 TYR A O 1
ATOM 977 N N . ASP A 1 132 ? -8.060 1.230 -5.705 1.00 96.19 132 ASP A N 1
ATOM 978 C CA . ASP A 1 132 ? -7.784 0.073 -6.570 1.00 96.19 132 ASP A CA 1
ATOM 979 C C . ASP A 1 132 ? -6.668 0.350 -7.588 1.00 96.19 132 ASP A C 1
ATOM 981 O O . ASP A 1 132 ? -5.870 -0.547 -7.863 1.00 96.19 132 ASP A O 1
ATOM 985 N N . ASP A 1 133 ? -6.535 1.592 -8.071 1.00 96.69 133 ASP A N 1
ATOM 986 C CA . ASP A 1 133 ? -5.407 2.004 -8.915 1.00 96.69 133 ASP A CA 1
ATOM 987 C C . ASP A 1 133 ? -4.091 1.931 -8.120 1.00 96.69 133 ASP A C 1
ATOM 989 O O . ASP A 1 133 ? -3.102 1.401 -8.625 1.00 96.69 133 ASP A O 1
ATOM 993 N N . ALA A 1 134 ? -4.076 2.388 -6.861 1.00 96.69 134 ALA A N 1
ATOM 994 C CA . ALA A 1 134 ? -2.908 2.284 -5.981 1.00 96.69 134 ALA A CA 1
ATOM 995 C C . ALA A 1 134 ? -2.507 0.818 -5.713 1.00 96.69 134 ALA A C 1
ATOM 997 O O . ALA A 1 134 ? -1.332 0.452 -5.804 1.00 96.69 134 ALA A O 1
ATOM 998 N N . GLN A 1 135 ? -3.484 -0.049 -5.427 1.00 97.38 135 GLN A N 1
ATOM 999 C CA . GLN A 1 135 ? -3.260 -1.485 -5.217 1.00 97.38 135 GLN A CA 1
ATOM 1000 C C . GLN A 1 135 ? -2.746 -2.197 -6.473 1.00 97.38 135 GLN A C 1
ATOM 1002 O O . GLN A 1 135 ? -1.886 -3.076 -6.375 1.00 97.38 135 GLN A O 1
ATOM 1007 N N . GLU A 1 136 ? -3.268 -1.837 -7.645 1.00 96.62 136 GLU A N 1
ATOM 1008 C CA . GLU A 1 136 ? -2.823 -2.376 -8.926 1.00 96.62 136 GLU A CA 1
ATOM 1009 C C . GLU A 1 136 ? -1.410 -1.893 -9.274 1.00 96.62 136 GLU A C 1
ATOM 1011 O O . GLU A 1 136 ? -0.567 -2.708 -9.652 1.00 96.62 136 GLU A O 1
ATOM 1016 N N . LEU A 1 137 ? -1.119 -0.605 -9.065 1.00 96.44 137 LEU A N 1
ATOM 1017 C CA . LEU A 1 137 ? 0.205 -0.023 -9.273 1.00 96.44 137 LEU A CA 1
ATOM 1018 C C . LEU A 1 137 ? 1.270 -0.757 -8.451 1.00 96.44 137 LEU A C 1
ATOM 1020 O O . LEU A 1 137 ? 2.282 -1.194 -9.000 1.00 96.44 137 LEU A O 1
ATOM 1024 N N . LEU A 1 138 ? 1.022 -0.953 -7.153 1.00 96.56 138 LEU A N 1
ATOM 1025 C CA . LEU A 1 138 ? 1.934 -1.679 -6.267 1.00 96.56 138 LEU A CA 1
ATOM 1026 C C . LEU A 1 138 ? 2.057 -3.158 -6.656 1.00 96.56 138 LEU A C 1
ATOM 1028 O O . LEU A 1 138 ? 3.155 -3.708 -6.628 1.00 96.56 138 LEU A O 1
ATOM 1032 N N . GLN A 1 139 ? 0.969 -3.813 -7.077 1.00 96.44 139 GLN A N 1
ATOM 1033 C CA . GLN A 1 139 ? 1.022 -5.201 -7.547 1.00 96.44 139 GLN A CA 1
ATOM 1034 C C . GLN A 1 139 ? 1.858 -5.354 -8.831 1.00 96.44 139 GLN A C 1
ATOM 1036 O O . GLN A 1 139 ? 2.618 -6.321 -8.954 1.00 96.44 139 GLN A O 1
ATOM 1041 N N . LEU A 1 140 ? 1.742 -4.415 -9.773 1.00 95.44 140 LEU A N 1
ATOM 1042 C CA . LEU A 1 140 ? 2.586 -4.355 -10.965 1.00 95.44 140 LEU A CA 1
ATOM 1043 C C . LEU A 1 140 ? 4.041 -4.095 -10.575 1.00 95.44 140 LEU A C 1
ATOM 1045 O O . LEU A 1 140 ? 4.914 -4.833 -11.021 1.00 95.44 140 LEU A O 1
ATOM 1049 N N . ALA A 1 141 ? 4.300 -3.143 -9.679 1.00 95.56 141 ALA A N 1
ATOM 1050 C CA . ALA A 1 141 ? 5.637 -2.848 -9.173 1.00 95.56 141 ALA A CA 1
ATOM 1051 C C . ALA A 1 141 ? 6.318 -4.079 -8.558 1.00 95.56 141 ALA A C 1
ATOM 1053 O O . ALA A 1 141 ? 7.433 -4.418 -8.945 1.00 95.56 141 ALA A O 1
ATOM 1054 N N . ILE A 1 142 ? 5.616 -4.809 -7.686 1.00 95.62 142 ILE A N 1
ATOM 1055 C CA . ILE A 1 142 ? 6.089 -6.059 -7.066 1.00 95.62 142 ILE A CA 1
ATOM 1056 C C . ILE A 1 142 ? 6.481 -7.102 -8.126 1.00 95.62 142 ILE A C 1
ATOM 1058 O O . ILE A 1 142 ? 7.469 -7.807 -7.955 1.00 95.62 142 ILE A O 1
ATOM 1062 N N . SER A 1 143 ? 5.747 -7.186 -9.244 1.00 94.12 143 SER A N 1
ATOM 1063 C CA . SER A 1 143 ? 6.059 -8.119 -10.341 1.00 94.12 143 SER A CA 1
ATOM 1064 C C . SER A 1 143 ? 7.270 -7.731 -11.202 1.00 94.12 143 SER A C 1
ATOM 1066 O O . SER A 1 143 ? 7.745 -8.555 -11.983 1.00 94.12 143 SER A O 1
ATOM 1068 N N . LEU A 1 144 ? 7.747 -6.484 -11.099 1.00 91.62 144 LEU A N 1
ATOM 1069 C CA . LEU A 1 144 ? 8.799 -5.918 -11.951 1.00 91.62 144 LEU A CA 1
ATOM 1070 C C . LEU A 1 144 ? 10.078 -5.556 -11.181 1.00 91.62 144 LEU A C 1
ATOM 1072 O O . LEU A 1 144 ? 11.149 -5.496 -11.785 1.00 91.62 144 LEU A O 1
ATOM 1076 N N . ALA A 1 145 ? 9.972 -5.302 -9.877 1.00 88.56 145 ALA A N 1
ATOM 1077 C CA . ALA A 1 145 ? 11.077 -4.875 -9.033 1.00 88.56 145 ALA A CA 1
ATOM 1078 C C . ALA A 1 145 ? 11.950 -6.063 -8.573 1.00 88.56 145 ALA A C 1
ATOM 1080 O O . ALA A 1 145 ? 11.423 -7.114 -8.206 1.00 88.56 145 ALA A O 1
ATOM 1081 N N . PRO A 1 146 ? 13.285 -5.899 -8.492 1.00 80.38 146 PRO A N 1
ATOM 1082 C CA . PRO A 1 146 ? 14.180 -6.927 -7.953 1.00 80.38 146 PRO A CA 1
ATOM 1083 C C . PRO A 1 146 ? 14.093 -7.071 -6.421 1.00 80.38 146 PRO A C 1
ATOM 1085 O O . PRO A 1 146 ? 14.578 -8.057 -5.875 1.00 80.38 146 PRO A O 1
ATOM 1088 N N . SER A 1 147 ? 13.503 -6.093 -5.724 1.00 86.56 147 SER A N 1
ATOM 1089 C CA . SER A 1 147 ? 13.307 -6.088 -4.270 1.00 86.56 147 SER A CA 1
ATOM 1090 C C . SER A 1 147 ? 11.896 -5.576 -3.940 1.00 86.56 147 SER A C 1
ATOM 1092 O O . SER A 1 147 ? 11.701 -4.370 -3.791 1.00 86.56 147 SER A O 1
ATOM 1094 N N . PRO A 1 148 ? 10.881 -6.458 -3.864 1.00 91.31 148 PRO A N 1
ATOM 1095 C CA . PRO A 1 148 ? 9.483 -6.043 -3.725 1.00 91.31 148 PRO A CA 1
ATOM 1096 C C . PRO A 1 148 ? 9.092 -5.600 -2.305 1.00 91.31 148 PRO A C 1
ATOM 1098 O O . PRO A 1 148 ? 8.043 -4.988 -2.132 1.00 91.31 148 PRO A O 1
ATOM 1101 N N . ARG A 1 149 ? 9.911 -5.878 -1.282 1.00 94.00 149 ARG A N 1
ATOM 1102 C CA . ARG A 1 149 ? 9.537 -5.740 0.140 1.00 94.00 149 ARG A CA 1
ATOM 1103 C C . ARG A 1 149 ? 8.981 -4.361 0.548 1.00 94.00 149 ARG A C 1
ATOM 1105 O O . ARG A 1 149 ? 7.979 -4.358 1.260 1.00 94.00 149 ARG A O 1
ATOM 1112 N N . PRO A 1 150 ? 9.533 -3.201 0.127 1.00 93.06 150 PRO A N 1
ATOM 1113 C CA . PRO A 1 150 ? 8.931 -1.903 0.456 1.00 93.06 150 PRO A CA 1
ATOM 1114 C C . PRO A 1 150 ? 7.530 -1.736 -0.152 1.00 93.06 150 PRO A C 1
ATOM 1116 O O . PRO A 1 150 ? 6.625 -1.239 0.509 1.00 93.06 150 PRO A O 1
ATOM 1119 N N . LEU A 1 151 ? 7.330 -2.230 -1.377 1.00 95.12 151 LEU A N 1
ATOM 1120 C CA . LEU A 1 151 ? 6.055 -2.174 -2.099 1.00 95.12 151 LEU A CA 1
ATOM 1121 C C . LEU A 1 151 ? 5.011 -3.111 -1.473 1.00 95.12 151 LEU A C 1
ATOM 1123 O O . LEU A 1 151 ? 3.832 -2.774 -1.425 1.00 95.12 151 LEU A O 1
ATOM 1127 N N . GLU A 1 152 ? 5.428 -4.275 -0.963 1.00 96.31 152 GLU A N 1
ATOM 1128 C CA . GLU A 1 152 ? 4.558 -5.185 -0.204 1.00 96.31 152 GLU A CA 1
ATOM 1129 C C . GLU A 1 152 ? 4.084 -4.557 1.117 1.00 96.31 152 GLU A C 1
ATOM 1131 O O . GLU A 1 152 ? 2.906 -4.672 1.464 1.00 96.31 152 GLU A O 1
ATOM 1136 N N . LEU A 1 153 ? 4.981 -3.866 1.831 1.00 95.31 153 LEU A N 1
ATOM 1137 C CA . LEU A 1 153 ? 4.664 -3.148 3.070 1.00 95.31 153 LEU A CA 1
ATOM 1138 C C . LEU A 1 153 ? 3.724 -1.961 2.814 1.00 95.31 153 LEU A C 1
ATOM 1140 O O . LEU A 1 153 ? 2.718 -1.831 3.509 1.00 95.31 153 LEU A O 1
ATOM 1144 N N . GLU A 1 154 ? 3.987 -1.157 1.782 1.00 95.19 154 GLU A N 1
ATOM 1145 C CA . GLU A 1 154 ? 3.105 -0.062 1.352 1.00 95.19 154 GLU A CA 1
ATOM 1146 C C . GLU A 1 154 ? 1.705 -0.578 0.985 1.00 95.19 154 GLU A C 1
ATOM 1148 O O . GLU A 1 154 ? 0.675 -0.024 1.368 1.00 95.19 154 GLU A O 1
ATOM 1153 N N . ARG A 1 155 ? 1.642 -1.710 0.280 1.00 96.62 155 ARG A N 1
ATOM 1154 C CA . ARG A 1 155 ? 0.375 -2.322 -0.124 1.00 96.62 155 ARG A CA 1
ATOM 1155 C C . ARG A 1 155 ? -0.443 -2.802 1.076 1.00 96.62 155 ARG A C 1
ATOM 1157 O O . ARG A 1 155 ? -1.675 -2.702 1.051 1.00 96.62 155 ARG A O 1
ATOM 1164 N N . LEU A 1 156 ? 0.230 -3.306 2.114 1.00 96.50 156 LEU A N 1
ATOM 1165 C CA . LEU A 1 156 ? -0.367 -3.621 3.412 1.00 96.50 156 LEU A CA 1
ATOM 1166 C C . LEU A 1 156 ? -0.834 -2.353 4.141 1.00 96.50 156 LEU A C 1
ATOM 1168 O O . LEU A 1 156 ? -1.946 -2.362 4.665 1.00 96.50 156 LEU A O 1
ATOM 1172 N N . GLU A 1 157 ? -0.052 -1.267 4.131 1.00 93.69 157 GLU A N 1
ATOM 1173 C CA . GLU A 1 157 ? -0.430 0.037 4.704 1.00 93.69 157 GLU A CA 1
ATOM 1174 C C . GLU A 1 157 ? -1.724 0.566 4.097 1.00 93.69 157 GLU A C 1
ATOM 1176 O O . GLU A 1 157 ? -2.713 0.724 4.812 1.00 93.69 157 GLU A O 1
ATOM 1181 N N . ILE A 1 158 ? -1.761 0.735 2.777 1.00 93.88 158 ILE A N 1
ATOM 1182 C CA . ILE A 1 158 ? -2.930 1.253 2.059 1.00 93.88 158 ILE A CA 1
ATOM 1183 C C . ILE A 1 158 ? -4.169 0.364 2.299 1.00 93.88 158 ILE A C 1
ATOM 1185 O O . ILE A 1 158 ? -5.284 0.863 2.461 1.00 93.88 158 ILE A O 1
ATOM 1189 N N . THR A 1 159 ? -3.997 -0.960 2.410 1.00 95.69 159 THR A N 1
ATOM 1190 C CA . THR A 1 159 ? -5.099 -1.893 2.729 1.00 95.69 159 THR A CA 1
ATOM 1191 C C . THR A 1 159 ? -5.586 -1.765 4.178 1.00 95.69 159 THR A C 1
ATOM 1193 O O . THR A 1 159 ? -6.794 -1.790 4.424 1.00 95.69 159 THR A O 1
ATOM 1196 N N . TYR A 1 160 ? -4.676 -1.576 5.141 1.00 93.88 160 TYR A N 1
ATOM 1197 C CA . TYR A 1 160 ? -5.026 -1.325 6.542 1.00 93.88 160 TYR A CA 1
ATOM 1198 C C . TYR A 1 160 ? -5.747 0.015 6.719 1.00 93.88 160 TYR A C 1
ATOM 1200 O O . TYR A 1 160 ? -6.773 0.066 7.401 1.00 93.88 160 TYR A O 1
ATOM 1208 N N . LEU A 1 161 ? -5.254 1.081 6.077 1.00 90.00 161 LEU A N 1
ATOM 1209 C CA . LEU A 1 161 ? -5.872 2.409 6.095 1.00 90.00 161 LEU A CA 1
ATOM 1210 C C . LEU A 1 161 ? -7.293 2.366 5.513 1.00 90.00 161 LEU A C 1
ATOM 1212 O O . LEU A 1 161 ? -8.213 2.926 6.107 1.00 90.00 161 LEU A O 1
ATOM 1216 N N . ARG A 1 162 ? -7.507 1.603 4.429 1.00 93.06 162 ARG A N 1
ATOM 1217 C CA . ARG A 1 162 ? -8.840 1.370 3.842 1.00 93.06 162 ARG A CA 1
ATOM 1218 C C . ARG A 1 162 ? -9.773 0.494 4.698 1.00 93.06 162 ARG A C 1
ATOM 1220 O O . ARG A 1 162 ? -10.958 0.402 4.390 1.00 93.06 162 ARG A O 1
ATOM 1227 N N . ARG A 1 163 ? -9.270 -0.116 5.780 1.00 91.56 163 ARG A N 1
ATOM 1228 C CA . ARG A 1 163 ? -9.993 -1.044 6.675 1.00 91.56 163 ARG A CA 1
ATOM 1229 C C . ARG A 1 163 ? -10.502 -2.327 5.993 1.00 91.56 163 ARG A C 1
ATOM 1231 O O . ARG A 1 163 ? -11.462 -2.933 6.464 1.00 91.56 163 ARG A O 1
ATOM 1238 N N . ASP A 1 164 ? -9.837 -2.785 4.933 1.00 95.56 164 ASP A N 1
ATOM 1239 C CA . ASP A 1 164 ? -10.169 -4.045 4.251 1.00 95.56 164 ASP A CA 1
ATOM 1240 C C . ASP A 1 164 ? -9.507 -5.240 4.965 1.00 95.56 164 ASP A C 1
ATOM 1242 O O . ASP A 1 164 ? -8.346 -5.581 4.728 1.00 95.56 164 ASP A O 1
ATOM 1246 N N . ALA A 1 165 ? -10.246 -5.856 5.891 1.00 96.44 165 ALA A N 1
ATOM 1247 C CA . ALA A 1 165 ? -9.750 -6.946 6.729 1.00 96.44 165 ALA A CA 1
ATOM 1248 C C . ALA A 1 165 ? -9.399 -8.220 5.939 1.00 96.44 165 ALA A C 1
ATOM 1250 O O . ALA A 1 165 ? -8.356 -8.827 6.195 1.00 96.44 165 ALA A O 1
ATOM 1251 N N . ASP A 1 166 ? -10.234 -8.619 4.977 1.00 97.62 166 ASP A N 1
ATOM 1252 C CA . ASP A 1 166 ? -10.049 -9.863 4.221 1.00 97.62 166 ASP A CA 1
ATOM 1253 C C . ASP A 1 166 ? -8.833 -9.767 3.293 1.00 97.62 166 ASP A C 1
ATOM 1255 O O . ASP A 1 166 ? -7.977 -10.662 3.276 1.00 97.62 166 ASP A O 1
ATOM 1259 N N . ARG A 1 167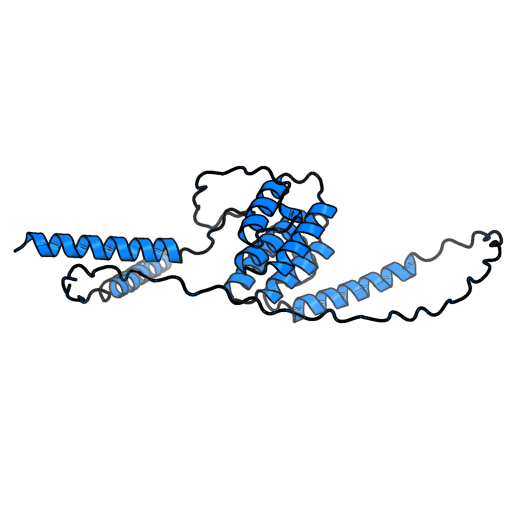 ? -8.690 -8.642 2.576 1.00 97.19 167 ARG A N 1
ATOM 1260 C CA . ARG A 1 167 ? -7.519 -8.396 1.730 1.00 97.19 167 ARG A CA 1
ATOM 1261 C C . ARG A 1 167 ? -6.261 -8.229 2.575 1.00 97.19 167 ARG A C 1
ATOM 1263 O O . ARG A 1 167 ? -5.227 -8.779 2.201 1.00 97.19 167 ARG A O 1
ATOM 1270 N N . TYR A 1 168 ? -6.333 -7.574 3.739 1.00 97.38 168 TYR A N 1
ATOM 1271 C CA . TYR A 1 168 ? -5.185 -7.460 4.646 1.00 97.38 168 TYR A CA 1
ATOM 1272 C C . TYR A 1 168 ? -4.701 -8.831 5.137 1.00 97.38 168 TYR A C 1
ATOM 1274 O O . TYR A 1 168 ? -3.505 -9.107 5.102 1.00 97.38 168 TYR A O 1
ATOM 1282 N N . VAL A 1 169 ? -5.611 -9.731 5.528 1.00 98.12 169 VAL A N 1
ATOM 1283 C CA . VAL A 1 169 ? -5.278 -11.112 5.929 1.00 98.12 169 VAL A CA 1
ATOM 1284 C C . VAL A 1 169 ? -4.617 -11.889 4.787 1.00 98.12 169 VAL A C 1
ATOM 1286 O O . VAL A 1 169 ? -3.628 -12.591 5.014 1.00 98.12 169 VAL A O 1
ATOM 1289 N N . MET A 1 170 ? -5.135 -11.765 3.561 1.00 97.88 170 MET A N 1
ATOM 1290 C CA . MET A 1 170 ? -4.550 -12.399 2.376 1.00 97.88 170 MET A CA 1
ATOM 1291 C C . MET A 1 170 ? -3.127 -11.886 2.106 1.00 97.88 170 MET A C 1
ATOM 1293 O O . MET A 1 170 ? -2.206 -12.690 1.952 1.00 97.88 170 MET A O 1
ATOM 1297 N N . LEU A 1 171 ? -2.938 -10.564 2.077 1.00 97.56 171 LEU A N 1
ATOM 1298 C CA . LEU A 1 171 ? -1.641 -9.935 1.821 1.00 97.56 171 LEU A CA 1
ATOM 1299 C C . LEU A 1 171 ? -0.632 -10.232 2.935 1.00 97.56 171 LEU A C 1
ATOM 1301 O O . LEU A 1 171 ? 0.523 -10.533 2.652 1.00 97.56 171 LEU A O 1
ATOM 1305 N N . ALA A 1 172 ? -1.061 -10.220 4.199 1.00 97.50 172 ALA A N 1
ATOM 1306 C CA . ALA A 1 172 ? -0.185 -10.505 5.328 1.00 97.50 172 ALA A CA 1
ATOM 1307 C C . ALA A 1 172 ? 0.281 -11.968 5.327 1.00 97.50 172 ALA A C 1
ATOM 1309 O O . ALA A 1 172 ? 1.426 -12.243 5.678 1.00 97.50 172 ALA A O 1
ATOM 1310 N N . ARG A 1 173 ? -0.569 -12.906 4.882 1.00 97.81 173 ARG A N 1
ATOM 1311 C CA . ARG A 1 173 ? -0.164 -14.299 4.645 1.00 97.81 173 ARG A CA 1
ATOM 1312 C C . ARG A 1 173 ? 0.889 -14.386 3.540 1.00 97.81 173 ARG A C 1
ATOM 1314 O O . ARG A 1 173 ? 1.944 -14.952 3.782 1.00 97.81 173 ARG A O 1
ATOM 1321 N N . GLN A 1 174 ? 0.642 -13.772 2.379 1.00 97.00 174 GLN A N 1
ATOM 1322 C CA . GLN A 1 174 ? 1.605 -13.746 1.267 1.00 97.00 174 GLN A CA 1
ATOM 1323 C C . GLN A 1 174 ? 2.960 -13.168 1.705 1.00 97.00 174 GLN A C 1
ATOM 1325 O O . GLN A 1 174 ? 3.998 -13.783 1.473 1.00 97.00 174 GLN A O 1
ATOM 1330 N N . PHE A 1 175 ? 2.945 -12.040 2.423 1.00 96.56 175 PHE A N 1
ATOM 1331 C CA . PHE A 1 175 ? 4.149 -11.431 2.983 1.00 96.56 175 PHE A CA 1
ATOM 1332 C C . PHE A 1 175 ? 4.861 -12.354 3.977 1.00 96.56 175 PHE A C 1
ATOM 1334 O O . PHE A 1 175 ? 6.086 -12.438 3.952 1.00 96.56 175 PHE A O 1
ATOM 1341 N N . ARG A 1 176 ? 4.120 -13.059 4.845 1.00 96.56 176 ARG A N 1
ATOM 1342 C CA . ARG A 1 176 ? 4.681 -13.992 5.834 1.00 96.56 176 ARG A CA 1
ATOM 1343 C C . ARG A 1 176 ? 5.324 -15.215 5.190 1.00 96.56 176 ARG A C 1
ATOM 1345 O O . ARG A 1 176 ? 6.377 -15.644 5.655 1.00 96.56 176 ARG A O 1
ATOM 1352 N N . ASP A 1 177 ? 4.694 -15.751 4.150 1.00 96.38 177 ASP A N 1
ATOM 1353 C CA . ASP A 1 177 ? 5.175 -16.915 3.409 1.00 96.38 177 ASP A CA 1
ATOM 1354 C C . ASP A 1 177 ? 6.446 -16.564 2.608 1.00 96.38 177 ASP A C 1
ATOM 1356 O O . ASP A 1 177 ? 7.379 -17.363 2.553 1.00 96.38 177 ASP A O 1
ATOM 1360 N N . ALA A 1 178 ? 6.525 -15.346 2.053 1.00 95.50 178 ALA A N 1
ATOM 1361 C CA . ALA A 1 178 ? 7.710 -14.832 1.358 1.00 95.50 178 ALA A CA 1
ATOM 1362 C C . ALA A 1 178 ? 8.833 -14.353 2.305 1.00 95.50 178 ALA A C 1
ATOM 1364 O O . ALA A 1 178 ? 10.013 -14.496 1.988 1.00 95.50 178 ALA A O 1
ATOM 1365 N N . ASN A 1 179 ? 8.485 -13.801 3.474 1.00 95.19 179 ASN A N 1
ATOM 1366 C CA . ASN A 1 179 ? 9.411 -13.175 4.423 1.00 95.19 179 ASN A CA 1
ATOM 1367 C C . ASN A 1 179 ? 9.254 -13.759 5.855 1.00 95.19 179 ASN A C 1
ATOM 1369 O O . ASN A 1 179 ? 8.874 -13.037 6.786 1.00 95.19 179 ASN A O 1
ATOM 1373 N N . PRO A 1 180 ? 9.552 -15.053 6.093 1.00 95.25 180 PRO A N 1
ATOM 1374 C CA . PRO A 1 180 ? 9.291 -15.714 7.381 1.00 95.25 180 PRO A CA 1
ATOM 1375 C C . PRO A 1 180 ? 10.100 -15.151 8.566 1.00 95.25 180 PRO A C 1
ATOM 1377 O O . PRO A 1 180 ? 9.678 -15.277 9.719 1.00 95.25 180 PRO A O 1
ATOM 1380 N N . GLU A 1 181 ? 11.227 -14.488 8.308 1.00 94.19 181 GLU A N 1
ATOM 1381 C CA . GLU A 1 181 ? 12.093 -13.876 9.331 1.00 94.19 181 GLU A CA 1
ATOM 1382 C C . GLU A 1 181 ? 11.990 -12.334 9.373 1.00 94.19 181 GLU A C 1
ATOM 1384 O O . GLU A 1 181 ? 12.780 -11.672 10.044 1.00 94.19 181 GLU A O 1
ATOM 1389 N N . SER A 1 182 ? 11.008 -11.732 8.683 1.00 93.31 182 SER A N 1
ATOM 1390 C CA . SER A 1 182 ? 10.818 -10.271 8.682 1.00 93.31 182 SER A CA 1
ATOM 1391 C C . SER A 1 182 ? 10.485 -9.721 10.070 1.00 93.31 182 SER A C 1
ATOM 1393 O O . SER A 1 182 ? 9.497 -10.122 10.687 1.00 93.31 182 SER A O 1
ATOM 1395 N N . ARG A 1 183 ? 11.248 -8.717 10.517 1.00 91.50 183 ARG A N 1
ATOM 1396 C CA . ARG A 1 183 ? 10.994 -7.958 11.758 1.00 91.50 183 ARG A CA 1
ATOM 1397 C C . ARG A 1 183 ? 9.673 -7.179 11.718 1.00 91.50 183 ARG A C 1
ATOM 1399 O O . ARG A 1 183 ? 8.997 -7.059 12.732 1.00 91.50 183 ARG A O 1
ATOM 1406 N N . GLU A 1 184 ? 9.269 -6.716 10.535 1.00 91.88 184 GLU A N 1
ATOM 1407 C CA . GLU A 1 184 ? 8.032 -5.960 10.301 1.00 91.88 184 GLU A CA 1
ATOM 1408 C C . GLU A 1 184 ? 6.784 -6.828 10.530 1.00 91.88 184 GLU A C 1
ATOM 1410 O O . GLU A 1 184 ? 5.681 -6.308 10.675 1.00 91.88 184 GLU A O 1
ATOM 1415 N N . TRP A 1 185 ? 6.947 -8.154 10.641 1.00 94.12 185 TRP A N 1
ATOM 1416 C CA . TRP A 1 185 ? 5.867 -9.059 11.017 1.00 94.12 185 TRP A CA 1
ATOM 1417 C C . TRP A 1 185 ? 5.242 -8.726 12.376 1.00 94.12 185 TRP A C 1
ATOM 1419 O O . TRP A 1 185 ? 4.040 -8.919 12.546 1.00 94.12 185 TRP A O 1
ATOM 1429 N N . GLU A 1 186 ? 6.013 -8.213 13.343 1.00 90.31 186 GLU A N 1
ATOM 1430 C CA . GLU A 1 186 ? 5.450 -7.829 14.645 1.00 90.31 186 GLU A CA 1
ATOM 1431 C C . GLU A 1 186 ? 4.452 -6.665 14.501 1.00 90.31 186 GLU A C 1
ATOM 1433 O O . GLU A 1 186 ? 3.380 -6.694 15.112 1.00 90.31 186 GLU A O 1
ATOM 1438 N N . ASP A 1 187 ? 4.748 -5.700 13.624 1.00 89.25 187 ASP A N 1
ATOM 1439 C CA . ASP A 1 187 ? 3.871 -4.571 13.310 1.00 89.25 187 ASP A CA 1
ATOM 1440 C C . ASP A 1 187 ? 2.684 -4.982 12.417 1.00 89.25 187 ASP A C 1
ATOM 1442 O O . ASP A 1 187 ? 1.543 -4.641 12.733 1.00 89.25 187 ASP A O 1
ATOM 1446 N N . ILE A 1 188 ? 2.901 -5.812 11.389 1.00 93.31 188 ILE A N 1
ATOM 1447 C CA . ILE A 1 188 ? 1.819 -6.386 10.563 1.00 93.31 188 ILE A CA 1
ATOM 1448 C C . ILE A 1 188 ? 0.839 -7.189 11.428 1.00 93.31 188 ILE A C 1
ATOM 1450 O O . ILE A 1 188 ? -0.376 -7.038 11.311 1.00 93.31 188 ILE A O 1
ATOM 1454 N N . ALA A 1 189 ? 1.339 -8.019 12.347 1.00 93.75 189 ALA A N 1
ATOM 1455 C CA . ALA A 1 189 ? 0.488 -8.798 13.239 1.00 93.75 189 ALA A CA 1
ATOM 1456 C C . ALA A 1 189 ? -0.252 -7.912 14.256 1.00 93.75 189 ALA A C 1
ATOM 1458 O O . ALA A 1 189 ? -1.415 -8.179 14.551 1.00 93.75 189 ALA A O 1
ATOM 1459 N N . ARG A 1 190 ? 0.377 -6.849 14.780 1.00 89.88 190 ARG A N 1
ATOM 1460 C CA . ARG A 1 190 ? -0.274 -5.860 15.663 1.00 89.88 190 ARG A CA 1
ATOM 1461 C C . ARG A 1 190 ? -1.468 -5.195 14.970 1.00 89.88 190 ARG A C 1
ATOM 1463 O O . ARG A 1 190 ? -2.563 -5.165 15.528 1.00 89.88 190 ARG A O 1
ATOM 1470 N N . LEU A 1 191 ? -1.274 -4.716 13.745 1.00 90.75 191 LEU A N 1
ATOM 1471 C CA . LEU A 1 191 ? -2.309 -4.046 12.950 1.00 90.75 191 LEU A CA 1
ATOM 1472 C C . LEU A 1 191 ? -3.384 -5.032 12.475 1.00 90.75 191 LEU A C 1
ATOM 1474 O O . LEU A 1 191 ? -4.576 -4.738 12.548 1.00 90.75 191 LEU A O 1
ATOM 1478 N N . GLY A 1 192 ? -2.975 -6.247 12.107 1.00 93.75 192 GLY A N 1
ATOM 1479 C CA . GLY A 1 192 ? -3.866 -7.361 11.806 1.00 93.75 192 GLY A CA 1
ATOM 1480 C C . GLY A 1 192 ? -4.762 -7.762 12.981 1.00 93.75 19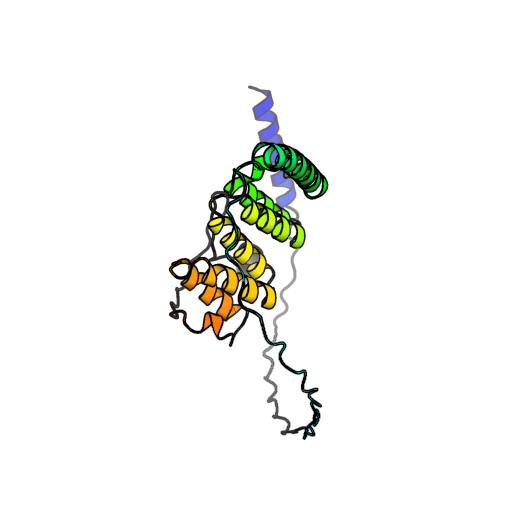2 GLY A C 1
ATOM 1481 O O . GLY A 1 192 ? -5.943 -8.022 12.768 1.00 93.75 192 GLY A O 1
ATOM 1482 N N . ARG A 1 193 ? -4.265 -7.746 14.230 1.00 93.12 193 ARG A N 1
ATOM 1483 C CA . ARG A 1 193 ? -5.103 -7.961 15.431 1.00 93.12 193 ARG A CA 1
ATOM 1484 C C . ARG A 1 193 ? -6.125 -6.842 15.643 1.00 93.12 193 ARG A C 1
ATOM 1486 O O . ARG A 1 193 ? -7.235 -7.134 16.078 1.00 93.12 193 ARG A O 1
ATOM 1493 N N . ALA A 1 194 ? -5.769 -5.594 15.333 1.00 87.81 194 ALA A N 1
ATOM 1494 C CA . ALA A 1 194 ? -6.681 -4.453 15.432 1.00 87.81 194 ALA A CA 1
ATOM 1495 C C . ALA A 1 194 ? -7.772 -4.467 14.344 1.00 87.81 194 ALA A C 1
ATOM 1497 O O . ALA A 1 194 ? -8.902 -4.066 14.610 1.00 87.81 194 ALA A O 1
ATOM 1498 N N . LEU A 1 195 ? -7.444 -4.935 13.134 1.00 89.62 195 LEU A N 1
ATOM 1499 C CA . LEU A 1 195 ? -8.359 -4.959 11.988 1.00 89.62 195 LEU A CA 1
ATOM 1500 C C . LEU A 1 195 ? -9.211 -6.241 11.902 1.00 89.62 195 LEU A C 1
ATOM 1502 O O . LEU A 1 195 ? -10.378 -6.177 11.530 1.00 89.62 195 LEU A O 1
ATOM 1506 N N . ALA A 1 196 ? -8.643 -7.397 12.256 1.00 96.12 196 ALA A N 1
ATOM 1507 C CA . ALA A 1 196 ? -9.272 -8.717 12.171 1.00 96.12 196 ALA A CA 1
ATOM 1508 C C . ALA A 1 196 ? -9.115 -9.499 13.499 1.00 96.12 196 ALA A C 1
ATOM 1510 O O . ALA A 1 196 ? -8.390 -10.505 13.558 1.00 96.12 196 ALA A O 1
ATOM 1511 N N . PRO A 1 197 ? -9.767 -9.051 14.592 1.00 93.94 197 PRO A N 1
ATOM 1512 C CA . PRO A 1 197 ? -9.653 -9.690 15.900 1.00 93.94 197 PRO A CA 1
ATOM 1513 C C . PRO A 1 197 ? -10.115 -11.154 15.850 1.00 93.94 197 PRO A C 1
ATOM 1515 O O . PRO A 1 197 ? -11.175 -11.479 15.321 1.00 93.94 197 PRO A O 1
ATOM 1518 N N . GLY A 1 198 ? -9.304 -12.049 16.419 1.00 93.81 198 GLY A N 1
ATOM 1519 C CA . GLY A 1 198 ? -9.550 -13.496 16.413 1.00 93.81 198 GLY A CA 1
ATOM 1520 C C . GLY A 1 198 ? -8.954 -14.257 15.222 1.00 93.81 198 GLY A C 1
ATOM 1521 O O . GLY A 1 198 ? -8.985 -15.487 15.228 1.00 93.81 198 GLY A O 1
ATOM 1522 N N . ASN A 1 199 ? -8.355 -13.584 14.230 1.00 97.12 199 ASN A N 1
ATOM 1523 C CA . ASN A 1 199 ? -7.650 -14.290 13.160 1.00 97.12 199 ASN A CA 1
ATOM 1524 C C . ASN A 1 199 ? -6.359 -14.949 13.683 1.00 97.12 199 ASN A C 1
ATOM 1526 O O . ASN A 1 199 ? -5.436 -14.276 14.149 1.00 97.12 199 ASN A O 1
ATOM 1530 N N . VAL A 1 200 ? -6.282 -16.278 13.561 1.00 96.69 200 VAL A N 1
ATOM 1531 C CA . VAL A 1 200 ? -5.173 -17.105 14.069 1.00 96.69 200 VAL A CA 1
ATOM 1532 C C . VAL A 1 200 ? -3.819 -16.707 13.464 1.00 96.69 200 VAL A C 1
ATOM 1534 O O . VAL A 1 200 ? -2.800 -16.829 14.138 1.00 96.69 200 VAL A O 1
ATOM 1537 N N . LEU A 1 201 ? -3.797 -16.162 12.240 1.00 96.31 201 LEU A N 1
ATOM 1538 C CA . LEU A 1 201 ? -2.578 -15.677 11.580 1.00 96.31 201 LEU A CA 1
ATOM 1539 C C . LEU A 1 201 ? -1.827 -14.637 12.431 1.00 96.31 201 LEU A C 1
ATOM 1541 O O . LEU A 1 201 ? -0.599 -14.614 12.434 1.00 96.31 201 LEU A O 1
ATOM 1545 N N . PHE A 1 202 ? -2.555 -13.808 13.183 1.00 95.00 202 PHE A N 1
ATOM 1546 C CA . PHE A 1 202 ? -1.990 -12.710 13.969 1.00 95.00 202 PHE A CA 1
ATOM 1547 C C . PHE A 1 202 ? -1.857 -13.021 15.468 1.00 95.00 202 PHE A C 1
ATOM 1549 O O . PHE A 1 202 ? -1.387 -12.169 16.227 1.00 95.00 202 PHE A O 1
ATOM 1556 N N . ALA A 1 203 ? -2.244 -14.227 15.902 1.00 90.31 203 ALA A N 1
ATOM 1557 C CA . ALA A 1 203 ? -2.235 -14.637 17.308 1.00 90.31 203 ALA A CA 1
ATOM 1558 C C . ALA A 1 203 ? -0.818 -14.857 17.872 1.00 90.31 203 ALA A C 1
ATOM 1560 O O . ALA A 1 203 ? -0.589 -14.636 19.057 1.00 90.31 203 ALA A O 1
ATOM 1561 N N . SER A 1 204 ? 0.137 -15.259 17.029 1.00 81.38 204 SER A N 1
ATOM 1562 C CA . SER A 1 204 ? 1.507 -15.616 17.440 1.00 81.38 204 SER A CA 1
ATOM 1563 C C . SER A 1 204 ? 2.447 -14.421 17.642 1.00 81.38 204 SER A C 1
ATOM 1565 O O . SER A 1 204 ? 3.606 -14.608 18.007 1.00 81.38 204 SER A O 1
ATOM 1567 N N . GLY A 1 205 ? 1.996 -13.197 17.356 1.00 70.19 205 GLY A N 1
ATOM 1568 C CA . GLY A 1 205 ? 2.804 -12.000 17.575 1.00 70.19 205 GLY A CA 1
ATOM 1569 C C . GLY A 1 205 ? 2.894 -11.678 19.063 1.00 70.19 205 GLY A C 1
ATOM 1570 O O . GLY A 1 205 ? 1.866 -11.616 19.737 1.00 70.19 205 GLY A O 1
ATOM 1571 N N . ARG A 1 206 ? 4.104 -11.413 19.572 1.00 72.88 206 ARG A N 1
ATOM 1572 C CA . ARG A 1 206 ? 4.268 -10.836 20.914 1.00 72.88 206 ARG A CA 1
ATOM 1573 C C . ARG A 1 206 ? 3.404 -9.576 21.008 1.00 72.88 206 ARG A C 1
ATOM 1575 O O . ARG A 1 206 ? 3.473 -8.711 20.133 1.00 72.88 206 ARG A O 1
ATOM 1582 N N . ASN A 1 207 ? 2.589 -9.470 22.057 1.00 59.06 207 ASN A N 1
ATOM 1583 C CA . ASN A 1 207 ? 1.906 -8.222 22.389 1.00 59.06 207 ASN A CA 1
ATOM 1584 C C . ASN A 1 207 ? 2.937 -7.253 22.972 1.00 59.06 207 ASN A C 1
ATOM 1586 O O . ASN A 1 207 ? 3.041 -7.076 24.181 1.00 59.06 207 ASN A O 1
ATOM 1590 N N . ALA A 1 208 ? 3.730 -6.657 22.085 1.00 56.62 208 ALA A N 1
ATOM 1591 C CA . ALA A 1 208 ? 4.405 -5.412 22.375 1.00 56.62 208 ALA A CA 1
ATOM 1592 C C . ALA A 1 208 ? 3.332 -4.317 22.399 1.00 56.62 208 ALA A C 1
ATOM 1594 O O . ALA A 1 208 ? 3.014 -3.726 21.364 1.00 56.62 208 ALA A O 1
ATOM 1595 N N . ASP A 1 209 ? 2.759 -4.080 23.579 1.00 57.06 209 ASP A N 1
ATOM 1596 C CA . ASP A 1 209 ? 2.078 -2.824 23.877 1.00 57.06 209 ASP A CA 1
ATOM 1597 C C . ASP A 1 209 ? 3.123 -1.711 23.740 1.00 57.06 209 ASP A C 1
ATOM 1599 O O . ASP A 1 209 ? 3.876 -1.431 24.671 1.00 57.06 209 ASP A O 1
ATOM 1603 N N . ARG A 1 210 ? 3.233 -1.120 22.544 1.00 59.44 210 ARG A N 1
ATOM 1604 C CA . ARG A 1 210 ? 4.053 0.074 22.328 1.00 59.44 210 ARG A CA 1
ATOM 1605 C C . ARG A 1 210 ? 3.236 1.288 22.776 1.00 59.44 210 ARG A C 1
ATOM 1607 O O . ARG A 1 210 ? 2.216 1.582 22.145 1.00 59.44 210 ARG A O 1
ATOM 1614 N N . PRO A 1 211 ? 3.627 1.983 23.858 1.00 48.78 211 PRO A N 1
ATOM 1615 C CA . PRO A 1 211 ? 2.881 3.130 24.343 1.00 48.78 211 PRO A CA 1
ATOM 1616 C C . PRO A 1 211 ? 3.078 4.320 23.398 1.00 48.78 211 PRO A C 1
ATOM 1618 O O . PRO A 1 211 ? 4.084 5.017 23.460 1.00 48.78 211 PRO A O 1
ATOM 1621 N N . HIS A 1 212 ? 2.068 4.563 22.562 1.00 52.94 212 HIS A N 1
ATOM 1622 C CA . HIS A 1 212 ? 1.790 5.860 21.936 1.00 52.94 212 HIS A CA 1
ATOM 1623 C C . HIS A 1 212 ? 2.946 6.451 21.097 1.00 52.94 212 HIS A C 1
ATOM 1625 O O . HIS A 1 212 ? 3.406 7.562 21.356 1.00 52.94 212 HIS A O 1
ATOM 1631 N N . GLU A 1 213 ? 3.384 5.742 20.053 1.00 49.50 213 GLU A N 1
ATOM 1632 C CA . GLU A 1 213 ? 4.324 6.297 19.065 1.00 49.50 213 GLU A CA 1
ATOM 1633 C C . GLU A 1 213 ? 3.610 7.396 18.236 1.00 49.50 213 GLU A C 1
ATOM 1635 O O . GLU A 1 213 ? 2.746 7.120 17.406 1.00 49.50 213 GLU A O 1
ATOM 1640 N N . HIS A 1 214 ? 3.910 8.660 18.567 1.00 47.75 214 HIS A N 1
ATOM 1641 C CA . HIS A 1 214 ? 3.309 9.879 18.004 1.00 47.75 214 HIS A CA 1
ATOM 1642 C C . HIS A 1 214 ? 3.761 10.178 16.567 1.00 47.75 214 HIS A C 1
ATOM 1644 O O . HIS A 1 214 ? 4.811 9.722 16.114 1.00 47.75 214 HIS A O 1
ATOM 1650 N N . TYR A 1 215 ? 2.966 10.991 15.868 1.00 49.25 215 TYR A N 1
ATOM 1651 C CA . TYR A 1 215 ? 3.160 11.284 14.453 1.00 49.25 215 TYR A CA 1
ATOM 1652 C C . TYR A 1 215 ? 4.159 12.409 14.170 1.00 49.25 215 TYR A C 1
ATOM 1654 O O . TYR A 1 215 ? 4.228 13.398 14.896 1.00 49.25 215 TYR A O 1
ATOM 1662 N N . GLY A 1 216 ? 4.915 12.259 13.081 1.00 46.41 216 GLY A N 1
ATOM 1663 C CA . GLY A 1 216 ? 5.724 13.326 12.495 1.00 46.41 216 GLY A CA 1
ATOM 1664 C C . GLY A 1 216 ? 5.068 13.840 11.209 1.00 46.41 216 GLY A C 1
ATOM 1665 O O . GLY A 1 216 ? 4.603 13.016 10.417 1.00 46.41 216 GLY A O 1
ATOM 1666 N N . PRO A 1 217 ? 5.024 15.162 10.963 1.00 45.22 217 PRO A N 1
ATOM 1667 C CA . PRO A 1 217 ? 4.500 15.701 9.714 1.00 45.22 217 PRO A CA 1
ATOM 1668 C C . PRO A 1 217 ? 5.410 15.334 8.533 1.00 45.22 217 PRO A C 1
ATOM 1670 O O . PRO A 1 217 ? 6.637 15.400 8.619 1.00 45.22 217 PRO A O 1
ATOM 1673 N N . TRP A 1 218 ? 4.791 14.965 7.414 1.00 46.00 218 TRP A N 1
ATOM 1674 C CA . TRP A 1 218 ? 5.455 14.680 6.138 1.00 46.00 218 TRP A CA 1
ATOM 1675 C C . TRP A 1 218 ? 6.155 15.957 5.593 1.00 46.00 218 TRP A C 1
ATOM 1677 O O . TRP A 1 218 ? 5.623 17.049 5.814 1.00 46.00 218 TRP A O 1
ATOM 1687 N N . PRO A 1 219 ? 7.348 15.878 4.947 1.00 49.75 219 PRO A N 1
ATOM 1688 C CA . PRO A 1 219 ? 7.486 15.244 3.632 1.00 49.75 219 PRO A CA 1
ATOM 1689 C C . PRO A 1 219 ? 8.707 14.325 3.431 1.00 49.75 219 PRO A C 1
ATOM 1691 O O . PRO A 1 219 ? 9.337 14.340 2.371 1.00 49.75 219 PRO A O 1
ATOM 1694 N N . HIS A 1 220 ? 9.086 13.538 4.442 1.00 46.69 220 HIS A N 1
ATOM 1695 C CA . HIS A 1 220 ? 10.241 12.629 4.372 1.00 46.69 220 HIS A CA 1
ATOM 1696 C C . HIS A 1 220 ? 9.829 11.211 4.840 1.00 46.69 220 HIS A C 1
ATOM 1698 O O . HIS A 1 220 ? 9.851 10.915 6.032 1.00 46.69 220 HIS A O 1
ATOM 1704 N N . THR A 1 221 ? 9.376 10.365 3.902 1.00 47.62 221 THR A N 1
ATOM 1705 C CA . THR A 1 221 ? 8.944 8.949 4.079 1.00 47.62 221 THR A CA 1
ATOM 1706 C C . THR A 1 221 ? 10.047 8.068 4.709 1.00 47.62 221 THR A C 1
ATOM 1708 O O . THR A 1 221 ? 11.216 8.450 4.619 1.00 47.62 221 THR A O 1
ATOM 1711 N N . PRO A 1 222 ? 9.749 6.904 5.348 1.00 52.88 222 PRO A N 1
ATOM 1712 C CA . PRO A 1 222 ? 8.587 6.004 5.173 1.00 52.88 222 PRO A CA 1
ATOM 1713 C C . PRO A 1 222 ? 7.751 5.768 6.457 1.00 52.88 222 PRO A C 1
ATOM 1715 O O . PRO A 1 222 ? 8.213 6.098 7.546 1.00 52.88 222 PRO A O 1
ATOM 1718 N N . ASN A 1 223 ? 6.567 5.124 6.395 1.00 60.41 223 ASN A N 1
ATOM 1719 C CA . ASN A 1 223 ? 5.865 4.727 7.637 1.00 60.41 223 ASN A CA 1
ATOM 1720 C C . ASN A 1 223 ? 5.061 3.407 7.580 1.00 60.41 223 ASN A C 1
ATOM 1722 O O . ASN A 1 223 ? 3.892 3.388 7.244 1.00 60.41 223 ASN A O 1
ATOM 1726 N N . TRP A 1 224 ? 5.677 2.306 8.014 1.00 68.00 224 TRP A N 1
ATOM 1727 C CA . TRP A 1 224 ? 5.327 0.914 7.683 1.00 68.00 224 TRP A CA 1
ATOM 1728 C C . TRP A 1 224 ? 4.896 0.031 8.891 1.00 68.00 224 TRP A C 1
ATOM 1730 O O . TRP A 1 224 ? 5.263 -1.133 8.971 1.00 68.00 224 TRP A O 1
ATOM 1740 N N . ILE A 1 225 ? 4.086 0.422 9.879 1.00 59.62 225 ILE A N 1
ATOM 1741 C CA . ILE A 1 225 ? 3.015 1.419 9.853 1.00 59.62 225 ILE A CA 1
ATOM 1742 C C . ILE A 1 225 ? 2.699 1.840 11.299 1.00 59.62 225 ILE A C 1
ATOM 1744 O O . ILE A 1 225 ? 2.239 1.027 12.110 1.00 59.62 225 ILE A O 1
ATOM 1748 N N . HIS A 1 226 ? 2.876 3.120 11.619 1.00 50.94 226 HIS A N 1
ATOM 1749 C CA . HIS A 1 226 ? 2.338 3.750 12.838 1.00 50.94 226 HIS A CA 1
ATOM 1750 C C . HIS A 1 226 ? 1.455 4.974 12.508 1.00 50.94 226 HIS A C 1
ATOM 1752 O O . HIS A 1 226 ? 1.486 5.979 13.204 1.00 50.94 226 HIS A O 1
ATOM 1758 N N . ALA A 1 227 ? 0.659 4.878 11.429 1.00 50.97 227 ALA A N 1
ATOM 1759 C CA . ALA A 1 227 ? -0.243 5.905 10.868 1.00 50.97 227 ALA A CA 1
ATOM 1760 C C . ALA A 1 227 ? -1.731 5.716 11.241 1.00 50.97 227 ALA A C 1
ATOM 1762 O O . ALA A 1 227 ? -2.195 4.579 11.335 1.00 50.97 227 ALA A O 1
ATOM 1763 N N . SER A 1 228 ? -2.574 6.744 11.432 1.00 47.69 228 SER A N 1
ATOM 1764 C CA . SER A 1 228 ? -2.383 8.205 11.619 1.00 47.69 228 SER A CA 1
ATOM 1765 C C . SER A 1 228 ? -2.065 9.170 10.451 1.00 47.69 228 SER A C 1
ATOM 1767 O O . SER A 1 228 ? -1.755 10.324 10.720 1.00 47.69 228 SER A O 1
ATOM 1769 N N . TRP A 1 229 ? -2.242 8.789 9.180 1.00 54.97 229 TRP A N 1
ATOM 1770 C CA . TRP A 1 229 ? -2.171 9.699 8.008 1.00 54.97 229 TRP A CA 1
ATOM 1771 C C . TRP A 1 229 ? -3.440 10.565 7.801 1.00 54.97 229 TRP A C 1
ATOM 1773 O O . TRP A 1 229 ? -3.886 10.799 6.684 1.00 54.97 229 TRP A O 1
ATOM 1783 N N . ASP A 1 230 ? -4.045 11.034 8.893 1.00 51.25 230 ASP A N 1
ATOM 1784 C CA . ASP A 1 230 ? -5.194 11.942 8.858 1.00 51.25 230 ASP A CA 1
ATOM 1785 C C . ASP A 1 230 ? -5.104 12.947 10.015 1.00 51.25 230 ASP A C 1
ATOM 1787 O O . ASP A 1 230 ? -5.266 12.594 11.187 1.00 51.25 230 ASP A O 1
ATOM 1791 N N . LEU A 1 231 ? -4.854 14.214 9.670 1.00 49.16 231 LEU A N 1
ATOM 1792 C CA . LEU A 1 231 ? -4.809 15.334 10.614 1.00 49.16 231 LEU A CA 1
ATOM 1793 C C . LEU A 1 231 ? -6.183 15.658 11.214 1.00 49.16 231 LEU A C 1
ATOM 1795 O O . LEU A 1 231 ? -6.239 16.386 12.200 1.00 49.16 231 LEU A O 1
ATOM 1799 N N . THR A 1 232 ? -7.289 15.126 10.684 1.00 44.84 232 THR A N 1
ATOM 1800 C CA . THR A 1 232 ? -8.653 15.480 11.113 1.00 44.84 232 THR A CA 1
ATOM 1801 C C . THR A 1 232 ? -8.881 15.261 12.613 1.00 44.84 232 THR A C 1
ATOM 1803 O O . THR A 1 232 ? -9.587 16.047 13.235 1.00 44.84 232 THR A O 1
ATOM 1806 N N . ASN A 1 233 ? -8.224 14.282 13.250 1.00 49.72 233 ASN A N 1
ATOM 1807 C CA . ASN A 1 233 ? -8.307 14.116 14.709 1.00 49.72 233 ASN A CA 1
ATOM 1808 C C . ASN A 1 233 ? -7.528 15.189 15.501 1.00 49.72 233 ASN A C 1
ATOM 1810 O O . ASN A 1 233 ? -7.983 15.589 16.571 1.00 49.72 233 ASN A O 1
ATOM 1814 N N . GLU A 1 234 ? -6.399 15.696 14.992 1.00 44.88 234 GLU A N 1
ATOM 1815 C CA . GLU A 1 234 ? -5.681 16.828 15.606 1.00 44.88 234 GLU A CA 1
ATOM 1816 C C . GLU A 1 234 ? -6.370 18.168 15.317 1.00 44.88 234 GLU A C 1
ATOM 1818 O O . GLU A 1 234 ? -6.405 19.044 16.183 1.00 44.88 234 GLU A O 1
ATOM 1823 N N . VAL A 1 235 ? -6.972 18.317 14.134 1.00 53.53 235 VAL A N 1
ATOM 1824 C CA . VAL A 1 235 ? -7.762 19.491 13.739 1.00 53.53 235 VAL A CA 1
ATOM 1825 C C . VAL A 1 235 ? -9.020 19.587 14.602 1.00 53.53 235 VAL A C 1
ATOM 1827 O O . VAL A 1 235 ? -9.187 20.590 15.291 1.00 53.53 235 VAL A O 1
ATOM 1830 N N . LEU A 1 236 ? -9.829 18.524 14.695 1.00 54.78 236 LEU A N 1
ATOM 1831 C CA . LEU A 1 236 ? -11.016 18.489 15.562 1.00 54.78 236 LEU A CA 1
ATOM 1832 C C . LEU A 1 236 ? -10.663 18.673 17.050 1.00 54.78 236 LEU A C 1
ATOM 1834 O O . LEU A 1 236 ? -11.408 19.325 17.784 1.00 54.78 236 LEU A O 1
ATOM 1838 N N . ALA A 1 237 ? -9.519 18.154 17.516 1.00 63.19 237 ALA A N 1
ATOM 1839 C CA . ALA A 1 237 ? -9.042 18.403 18.879 1.00 63.19 237 ALA A CA 1
ATOM 1840 C C . ALA A 1 237 ? -8.599 19.865 19.092 1.00 63.19 237 ALA A C 1
ATOM 1842 O O . ALA A 1 237 ? -8.860 20.445 20.149 1.00 63.19 237 ALA A O 1
ATOM 1843 N N . THR A 1 238 ? -7.961 20.481 18.093 1.00 61.16 238 THR A N 1
ATOM 1844 C CA . THR A 1 238 ? -7.547 21.892 18.126 1.00 61.16 238 THR A CA 1
ATOM 1845 C C . THR A 1 238 ? -8.760 22.819 18.141 1.00 61.16 238 THR A C 1
ATOM 1847 O O . THR A 1 238 ? -8.841 23.693 19.007 1.00 61.16 238 THR A O 1
ATOM 1850 N N . GLU A 1 239 ? -9.736 22.579 17.263 1.00 67.19 239 GLU A N 1
ATOM 1851 C CA . GLU A 1 239 ? -11.010 23.304 17.203 1.00 67.19 239 GLU A CA 1
ATOM 1852 C C . GLU A 1 239 ? -11.774 23.201 18.533 1.00 67.19 239 GLU A C 1
ATOM 1854 O O . GLU A 1 239 ? -12.188 24.217 19.100 1.00 67.19 239 GLU A O 1
ATOM 1859 N N . PHE A 1 240 ? -11.867 21.994 19.105 1.00 85.38 240 PHE A N 1
ATOM 1860 C CA . PHE A 1 240 ? -12.480 21.765 20.416 1.00 85.38 240 PHE A CA 1
ATOM 1861 C C . PHE A 1 240 ? -11.768 22.528 21.549 1.00 85.38 240 PHE A C 1
ATOM 1863 O O . PHE A 1 240 ? -12.412 23.162 22.390 1.00 85.38 240 PHE A O 1
ATOM 1870 N N . HIS A 1 241 ? -10.431 22.532 21.575 1.00 72.19 241 HIS A N 1
ATOM 1871 C CA . HIS A 1 241 ? -9.668 23.280 22.578 1.00 72.19 241 HIS A CA 1
ATOM 1872 C C . HIS A 1 241 ? -9.724 24.803 22.395 1.00 72.19 241 HIS A C 1
ATOM 1874 O O . HIS A 1 241 ? -9.572 25.527 23.383 1.00 72.19 241 HIS A O 1
ATOM 1880 N N . GLN A 1 242 ? -9.942 25.301 21.176 1.00 72.19 242 GLN A N 1
ATOM 1881 C CA . GLN A 1 242 ? -10.188 26.721 20.922 1.00 72.19 242 GLN A CA 1
ATOM 1882 C C . GLN A 1 242 ? -11.558 27.152 21.452 1.00 72.19 242 GLN A C 1
ATOM 1884 O O . GLN A 1 242 ? -11.608 28.092 22.249 1.00 72.19 242 GLN A O 1
ATOM 1889 N N . ALA A 1 243 ? -12.624 26.406 21.136 1.00 86.56 243 ALA A N 1
ATOM 1890 C CA . ALA A 1 243 ? -13.968 26.662 21.662 1.00 86.56 243 ALA A CA 1
ATOM 1891 C C . ALA A 1 243 ? -13.980 26.767 23.205 1.00 86.56 243 ALA A C 1
ATOM 1893 O O . ALA A 1 243 ? -14.520 27.715 23.771 1.00 86.56 243 ALA A O 1
ATOM 1894 N N . MET A 1 244 ? -13.272 25.862 23.893 1.00 93.31 244 MET A N 1
ATOM 1895 C CA . MET A 1 244 ? -13.180 25.835 25.362 1.00 93.31 244 MET A CA 1
ATOM 1896 C C . MET A 1 244 ? -12.369 26.983 26.006 1.00 93.31 244 MET A C 1
ATOM 1898 O O . MET A 1 244 ? -12.425 27.145 27.231 1.00 93.31 244 MET A O 1
ATOM 1902 N N . ARG A 1 245 ? -11.564 27.750 25.251 1.00 80.50 245 ARG A N 1
ATOM 1903 C CA . ARG A 1 245 ? -10.858 28.937 25.787 1.00 80.50 245 ARG A CA 1
ATOM 1904 C C . ARG A 1 245 ? -11.702 30.197 25.677 1.00 80.50 245 ARG A C 1
ATOM 1906 O O . ARG A 1 245 ? -11.708 30.983 26.625 1.00 80.50 245 ARG A O 1
ATOM 1913 N N . ASP A 1 246 ? -12.400 30.358 24.559 1.00 85.88 246 ASP A N 1
ATOM 1914 C CA . ASP A 1 246 ? -13.221 31.536 24.288 1.00 85.88 246 ASP A CA 1
ATOM 1915 C C . ASP A 1 246 ? -14.357 31.655 25.333 1.00 85.88 246 ASP A C 1
ATOM 1917 O O . ASP A 1 246 ? -14.531 32.725 25.922 1.00 85.88 246 ASP A O 1
ATOM 1921 N N . GLU A 1 247 ? -14.996 30.536 25.718 1.00 89.69 247 GLU A N 1
ATOM 1922 C CA . GLU A 1 247 ? -16.003 30.500 26.801 1.00 89.69 247 GLU A CA 1
ATOM 1923 C C . GLU A 1 247 ? -15.481 31.009 28.164 1.00 89.69 247 GLU A C 1
ATOM 1925 O O . GLU A 1 247 ? -16.236 31.585 28.950 1.00 89.69 247 GLU A O 1
ATOM 1930 N N . ARG A 1 248 ? -14.189 30.824 28.486 1.00 89.69 248 ARG A N 1
ATOM 1931 C CA . ARG A 1 248 ? -13.641 31.250 29.793 1.00 89.69 248 ARG A CA 1
ATOM 1932 C C . ARG A 1 248 ? -13.360 32.742 29.871 1.00 89.69 248 ARG A C 1
ATOM 1934 O O . ARG A 1 248 ? -13.411 33.299 30.964 1.00 89.69 248 ARG A O 1
ATOM 1941 N N . GLN A 1 249 ? -13.023 33.377 28.750 1.00 82.56 249 GLN A N 1
ATOM 1942 C CA . GLN A 1 249 ? -12.726 34.810 28.728 1.00 82.56 249 GLN A CA 1
ATOM 1943 C C . GLN A 1 249 ? -14.012 35.637 28.789 1.00 82.56 249 GLN A C 1
ATOM 1945 O O . GLN A 1 249 ? -14.070 36.615 29.531 1.00 82.56 249 GLN A O 1
ATOM 1950 N N . GLN A 1 250 ? -15.068 35.187 28.104 1.00 80.75 250 GLN A N 1
ATOM 1951 C CA . GLN A 1 250 ? -16.401 35.793 28.188 1.00 80.75 250 GLN A CA 1
ATOM 1952 C C . GLN A 1 250 ? -16.957 35.773 29.628 1.00 80.75 250 GLN A C 1
ATOM 1954 O O . GLN A 1 250 ? -17.573 36.742 30.064 1.00 80.75 250 GLN A O 1
ATOM 1959 N N . GLY A 1 251 ? -16.669 34.721 30.407 1.00 82.31 251 GLY A N 1
ATOM 1960 C CA . GLY A 1 251 ? -17.103 34.594 31.805 1.00 82.31 251 GLY A CA 1
ATOM 1961 C C . GLY A 1 251 ? -16.329 35.411 32.853 1.00 82.31 251 GLY A C 1
ATOM 1962 O O . GLY A 1 251 ? -16.680 35.327 34.025 1.00 82.31 251 GLY A O 1
ATOM 1963 N N . ALA A 1 252 ? -15.283 36.159 32.477 1.00 68.06 252 ALA A N 1
ATOM 1964 C CA . ALA A 1 252 ? -14.428 36.913 33.412 1.00 68.06 252 ALA A CA 1
ATOM 1965 C C . ALA A 1 252 ? -14.590 38.447 33.331 1.00 68.06 252 ALA A C 1
ATOM 1967 O O . ALA A 1 252 ? -13.923 39.175 34.064 1.00 68.06 252 ALA A O 1
ATOM 1968 N N . VAL A 1 253 ? -15.441 38.931 32.420 1.00 58.94 253 VAL A N 1
ATOM 1969 C CA . VAL A 1 253 ? -15.727 40.364 32.188 1.00 58.94 253 VAL A CA 1
ATOM 1970 C C . VAL A 1 253 ? -17.149 40.738 32.663 1.00 58.94 253 VAL A C 1
ATOM 1972 O O . VAL A 1 253 ? -17.586 41.874 32.503 1.00 58.94 253 VAL A O 1
ATOM 1975 N N . SER A 1 254 ? -17.866 39.779 33.266 1.00 52.72 254 SER A N 1
ATOM 1976 C CA . SER A 1 254 ? -19.133 39.963 33.997 1.00 52.72 254 SER A CA 1
ATOM 1977 C C . SER A 1 254 ? -18.906 39.915 35.506 1.00 52.72 254 SER A C 1
ATOM 1979 O O . SER A 1 254 ? -19.617 40.662 36.210 1.00 52.72 254 SER A O 1
#